Protein AF-A0A1F9K0J1-F1 (afdb_monomer)

Foldseek 3Di:
DLVVLLVVLLVVVVVVDQAAEDEFAAPDDDDLVNRLVSLLSSLVSRPQHEYEYEDDCVGGVDGCALVSVVSSCVSNPPHHHQEYEHEDDDLVSLLSNLVSHDLSYAYAYCDLLSCLVCVVSRHDAYDHVVCVLPVVLRVQLNVCSVVVVSVSNVLSSVLVVLLCVLLVVCCVQFNQQSVLQSCVQVVHPRPDPPPDDGDDDDPVSSVSSQVSNVVSVDHTHHD

Mean predicted aligned error: 3.34 Å

Solvent-accessible surface area (backbone atoms only — not comparable to full-atom values): 12203 Å² total; per-residue (Å²): 104,57,67,65,48,31,54,52,45,42,54,44,54,77,67,70,49,86,54,47,77,42,64,64,66,51,86,52,88,68,56,71,68,60,47,36,51,43,53,25,55,36,32,68,65,37,71,71,49,23,32,28,44,38,35,41,32,92,76,20,73,46,76,70,48,54,72,50,48,52,51,41,42,64,50,24,56,90,27,47,54,50,27,37,33,47,39,95,63,58,70,73,60,51,47,53,41,51,76,68,44,62,87,72,42,35,38,19,36,36,47,52,69,54,32,74,78,28,39,92,71,55,38,70,46,53,60,35,74,92,48,64,85,47,53,70,47,56,50,47,22,53,50,21,56,74,70,70,35,57,70,58,18,48,54,31,45,53,33,53,51,46,39,49,57,53,55,53,73,46,32,85,75,19,44,59,30,55,59,26,51,52,34,29,27,71,71,42,93,58,87,68,32,51,95,62,94,51,56,78,78,52,72,66,57,49,54,52,50,46,50,45,33,37,77,36,73,41,88,64,51,87,116

Secondary structure (DSSP, 8-state):
-HHHHHHHHHHHHTTT-S-EEEPPS-SS---HHHHHHHHHHHHHHSTTPPEEEEE-HHHHS----HHHHHHHHHHHTTS-EEEEEE-S--HHHHHHHHHHS-TTSEEEESSTHHHHHHGGGTB-----GGGTT-HHHHHHHHHHHHTT-HHHHHHHHHHHHHHHHHHHTTHHHHTTHHHHHHHHHTT-----SSSS--PPPPHHHHHHHHHHHHHTT------

pLDDT: mean 95.86, std 3.61, range [65.94, 98.56]

Structure (mmCIF, N/CA/C/O backbone):
data_AF-A0A1F9K0J1-F1
#
_entry.id   AF-A0A1F9K0J1-F1
#
loop_
_atom_site.group_PDB
_atom_site.id
_atom_site.type_symbol
_atom_site.label_atom_id
_atom_site.label_alt_id
_atom_site.label_comp_id
_atom_site.label_asym_id
_atom_site.label_entity_id
_atom_site.label_seq_id
_atom_site.pdbx_PDB_ins_code
_atom_site.Cartn_x
_atom_site.Cartn_y
_atom_site.Cartn_z
_atom_site.occupancy
_atom_site.B_iso_or_equiv
_atom_site.auth_seq_id
_atom_site.auth_comp_id
_atom_site.auth_asym_id
_atom_site.auth_atom_id
_atom_site.pdbx_PDB_model_num
ATOM 1 N N . ASN A 1 1 ? 18.896 -6.129 -1.490 1.00 92.19 1 ASN A N 1
ATOM 2 C CA . ASN A 1 1 ? 19.888 -7.094 -2.022 1.00 92.19 1 ASN A CA 1
ATOM 3 C C . ASN A 1 1 ? 19.233 -7.873 -3.160 1.00 92.19 1 ASN A C 1
ATOM 5 O O . ASN A 1 1 ? 18.164 -8.436 -2.941 1.00 92.19 1 ASN A O 1
ATOM 9 N N . THR A 1 2 ? 19.832 -7.876 -4.356 1.00 96.94 2 THR A N 1
ATOM 10 C CA . THR A 1 2 ? 19.307 -8.578 -5.544 1.00 96.94 2 THR A CA 1
ATOM 11 C C . THR A 1 2 ? 19.243 -10.091 -5.365 1.00 96.94 2 THR A C 1
ATOM 13 O O . THR A 1 2 ? 18.202 -10.670 -5.647 1.00 96.94 2 THR A O 1
ATOM 16 N N . TYR A 1 3 ? 20.282 -10.728 -4.822 1.00 97.44 3 TYR A N 1
ATOM 17 C CA . TYR A 1 3 ? 20.315 -12.183 -4.642 1.00 97.44 3 TYR A CA 1
ATOM 18 C C . TYR A 1 3 ? 19.212 -12.674 -3.704 1.00 97.44 3 TYR A C 1
ATOM 20 O O . TYR A 1 3 ? 18.450 -13.562 -4.068 1.00 97.44 3 TYR A O 1
ATOM 28 N N . SER A 1 4 ? 19.031 -12.019 -2.554 1.00 97.62 4 SER A N 1
ATOM 29 C CA . SER A 1 4 ? 17.933 -12.361 -1.638 1.00 97.62 4 SER A CA 1
ATOM 30 C C . SER A 1 4 ? 16.553 -12.124 -2.266 1.00 97.62 4 SER A C 1
ATOM 32 O O . SER A 1 4 ? 15.609 -12.854 -1.986 1.00 97.62 4 SER A O 1
ATOM 34 N N . SER A 1 5 ? 16.425 -11.113 -3.136 1.00 97.94 5 SER A N 1
ATOM 35 C CA . SER A 1 5 ? 15.169 -10.858 -3.858 1.00 97.94 5 SER A CA 1
ATOM 36 C C . SER A 1 5 ? 14.892 -11.946 -4.896 1.00 97.94 5 SER A C 1
ATOM 38 O O . SER A 1 5 ? 13.749 -12.362 -5.036 1.00 97.94 5 SER A O 1
ATOM 40 N N . ILE A 1 6 ? 15.931 -12.455 -5.569 1.00 98.56 6 ILE A N 1
ATOM 41 C CA . ILE A 1 6 ? 15.842 -13.604 -6.478 1.00 98.56 6 ILE A CA 1
ATOM 42 C C . ILE A 1 6 ? 15.406 -14.865 -5.726 1.00 98.56 6 ILE A C 1
ATOM 44 O O . ILE A 1 6 ? 14.516 -15.565 -6.199 1.00 98.56 6 ILE A O 1
ATOM 48 N N . GLU A 1 7 ? 16.001 -15.163 -4.569 1.00 98.50 7 GLU A N 1
ATOM 49 C CA . GLU A 1 7 ? 15.630 -16.337 -3.764 1.00 98.50 7 GLU A CA 1
ATOM 50 C C . GLU A 1 7 ? 14.154 -16.297 -3.353 1.00 98.50 7 GLU A C 1
ATOM 52 O O . GLU A 1 7 ? 13.424 -17.267 -3.561 1.00 98.50 7 GLU A O 1
ATOM 57 N N . LEU A 1 8 ? 13.688 -15.150 -2.847 1.00 98.19 8 LEU A N 1
ATOM 58 C CA . LEU A 1 8 ? 12.286 -14.957 -2.470 1.00 98.19 8 LEU A CA 1
ATOM 59 C C . LEU A 1 8 ? 11.346 -14.991 -3.680 1.00 98.19 8 LEU A C 1
ATOM 61 O O . LEU A 1 8 ? 10.271 -15.582 -3.594 1.00 98.19 8 LEU A O 1
ATOM 65 N N . ALA A 1 9 ? 11.744 -14.400 -4.810 1.00 98.12 9 ALA A N 1
ATOM 66 C CA . ALA A 1 9 ? 10.954 -14.433 -6.036 1.00 98.12 9 ALA A CA 1
ATOM 67 C C . ALA A 1 9 ? 10.814 -15.862 -6.569 1.00 98.12 9 ALA A C 1
ATOM 69 O O . ALA A 1 9 ? 9.705 -16.269 -6.893 1.00 98.12 9 ALA A O 1
ATOM 70 N N . LYS A 1 10 ? 11.900 -16.649 -6.602 1.00 98.38 10 LYS A N 1
ATOM 71 C CA . LYS A 1 10 ? 11.863 -18.069 -6.992 1.00 98.38 10 LYS A CA 1
ATOM 72 C C . LYS A 1 10 ? 10.973 -18.886 -6.065 1.00 98.38 10 LYS A C 1
ATOM 74 O O . LYS A 1 10 ? 10.208 -19.717 -6.542 1.00 98.38 10 LYS A O 1
ATOM 79 N N . HIS A 1 11 ? 11.050 -18.634 -4.759 1.00 98.12 11 HIS A N 1
ATOM 80 C CA . HIS A 1 11 ? 10.168 -19.283 -3.796 1.00 98.12 11 HIS A CA 1
ATOM 81 C C . HIS A 1 11 ? 8.695 -18.940 -4.058 1.00 98.12 11 HIS A C 1
ATOM 83 O O . HIS A 1 11 ? 7.873 -19.845 -4.129 1.00 98.12 11 HIS A O 1
ATOM 89 N N . GLY A 1 12 ? 8.367 -17.661 -4.272 1.00 96.81 12 GLY A N 1
ATOM 90 C CA . GLY A 1 12 ? 7.012 -17.236 -4.632 1.00 96.81 12 GLY A CA 1
ATOM 91 C C . GLY A 1 12 ? 6.536 -17.832 -5.959 1.00 96.81 12 GLY A C 1
ATOM 92 O O . GLY A 1 12 ? 5.428 -18.347 -6.035 1.00 96.81 12 GLY A O 1
ATOM 93 N N . ALA A 1 13 ? 7.384 -17.840 -6.988 1.00 96.56 13 ALA A N 1
ATOM 94 C CA . ALA A 1 13 ? 7.073 -18.435 -8.287 1.00 96.56 13 ALA A CA 1
ATOM 95 C C . ALA A 1 13 ? 6.780 -19.941 -8.189 1.00 96.56 13 ALA A C 1
ATOM 97 O O . ALA A 1 13 ? 5.870 -20.427 -8.851 1.00 96.56 13 ALA A O 1
ATOM 98 N N . ALA A 1 14 ? 7.494 -20.670 -7.324 1.00 97.81 14 ALA A N 1
ATOM 99 C CA . ALA A 1 14 ? 7.226 -22.084 -7.054 1.00 97.81 14 ALA A CA 1
ATOM 100 C C . ALA A 1 14 ? 5.874 -22.334 -6.354 1.00 97.81 14 ALA A C 1
ATOM 102 O O . ALA A 1 14 ? 5.417 -23.472 -6.316 1.00 97.81 14 ALA A O 1
ATOM 103 N N . LEU A 1 15 ? 5.246 -21.288 -5.806 1.00 97.62 15 LEU A N 1
ATOM 104 C CA . LEU A 1 15 ? 3.896 -21.309 -5.235 1.00 97.62 15 LEU A CA 1
ATOM 105 C C . LEU A 1 15 ? 2.829 -20.795 -6.219 1.00 97.62 15 LEU A C 1
ATOM 107 O O . LEU A 1 15 ? 1.703 -20.550 -5.796 1.00 97.62 15 LEU A O 1
ATOM 111 N N . GLU A 1 16 ? 3.182 -20.594 -7.494 1.00 95.56 16 GLU A N 1
ATOM 112 C CA . GLU A 1 16 ? 2.263 -20.168 -8.563 1.00 95.56 16 GLU A CA 1
ATOM 113 C C . GLU A 1 16 ? 1.548 -18.834 -8.269 1.00 95.56 16 GLU A C 1
ATOM 115 O O . GLU A 1 16 ? 0.373 -18.649 -8.577 1.00 95.56 16 GLU A O 1
ATOM 120 N N . VAL A 1 17 ? 2.261 -17.879 -7.657 1.00 96.69 17 VAL A N 1
ATOM 121 C CA . VAL A 1 17 ? 1.715 -16.540 -7.372 1.00 96.69 17 VAL A CA 1
ATOM 122 C C . VAL A 1 17 ? 1.360 -15.773 -8.650 1.00 96.69 17 VAL A C 1
ATOM 124 O O . VAL A 1 17 ? 2.095 -15.816 -9.636 1.00 96.69 17 VAL A O 1
ATOM 127 N N . ASP A 1 18 ? 0.293 -14.969 -8.594 1.00 95.88 18 ASP A N 1
ATOM 128 C CA . ASP A 1 18 ? -0.134 -14.122 -9.719 1.00 95.88 18 ASP A CA 1
ATOM 129 C C . ASP A 1 18 ? 0.906 -13.057 -10.102 1.00 95.88 18 ASP A C 1
ATOM 131 O O . ASP A 1 18 ? 0.968 -12.619 -11.250 1.00 95.88 18 ASP A O 1
ATOM 135 N N . ALA A 1 19 ? 1.694 -12.592 -9.129 1.00 96.62 19 ALA A N 1
ATOM 136 C CA . ALA A 1 19 ? 2.766 -11.632 -9.342 1.00 96.62 19 ALA A CA 1
ATOM 137 C C . ALA A 1 19 ? 3.762 -11.613 -8.175 1.00 96.62 19 ALA A C 1
ATOM 139 O O . ALA A 1 19 ? 3.420 -11.926 -7.032 1.00 96.62 19 ALA A O 1
ATOM 140 N N . VAL A 1 20 ? 4.976 -11.132 -8.442 1.00 97.12 20 VAL A N 1
ATOM 141 C CA . VAL A 1 20 ? 5.971 -10.791 -7.416 1.00 97.12 20 VAL A CA 1
ATOM 142 C C . VAL A 1 20 ? 6.080 -9.277 -7.250 1.00 97.12 20 VAL A C 1
ATOM 144 O O . VAL A 1 20 ? 6.294 -8.541 -8.214 1.00 97.12 20 VAL A O 1
ATOM 147 N N . ALA A 1 21 ? 5.946 -8.794 -6.013 1.00 97.00 21 ALA A N 1
ATOM 148 C CA . ALA A 1 21 ? 6.092 -7.377 -5.693 1.00 97.00 21 ALA A CA 1
ATOM 149 C C . ALA A 1 21 ? 7.519 -7.050 -5.240 1.00 97.00 21 ALA A C 1
ATOM 151 O O . ALA A 1 21 ? 8.034 -7.665 -4.306 1.00 97.00 21 ALA A O 1
ATOM 152 N N . LEU A 1 22 ? 8.144 -6.059 -5.875 1.00 97.25 22 LEU A N 1
ATOM 153 C CA . LEU A 1 22 ? 9.511 -5.637 -5.590 1.00 97.25 22 LEU A CA 1
ATOM 154 C C . LEU A 1 22 ? 9.548 -4.191 -5.109 1.00 97.25 22 LEU A C 1
ATOM 156 O O . LEU A 1 22 ? 9.080 -3.277 -5.783 1.00 97.25 22 LEU A O 1
ATOM 160 N N . VAL A 1 23 ? 10.171 -3.989 -3.954 1.00 96.62 23 VAL A N 1
ATOM 161 C CA . VAL A 1 23 ? 10.652 -2.674 -3.519 1.00 96.62 23 VAL A CA 1
ATOM 162 C C . VAL A 1 23 ? 11.969 -2.404 -4.258 1.00 96.62 23 VAL A C 1
ATOM 164 O O . VAL A 1 23 ? 12.766 -3.340 -4.379 1.00 96.62 23 VAL A O 1
ATOM 167 N N . PRO A 1 24 ? 12.252 -1.177 -4.740 1.00 95.62 24 PRO A N 1
ATOM 168 C CA . PRO A 1 24 ? 13.574 -0.876 -5.279 1.00 95.62 24 PRO A CA 1
ATOM 169 C C . PRO A 1 24 ? 14.668 -1.107 -4.218 1.00 95.62 24 PRO A C 1
ATOM 171 O O . PRO A 1 24 ? 14.378 -1.075 -3.017 1.00 95.62 24 PRO A O 1
ATOM 174 N N . PRO A 1 25 ? 15.934 -1.319 -4.625 1.00 94.75 25 PRO A N 1
ATOM 175 C CA . PRO A 1 25 ? 17.054 -1.356 -3.692 1.00 94.75 25 PRO A CA 1
ATOM 176 C C . PRO A 1 25 ? 17.011 -0.153 -2.738 1.00 94.75 25 PRO A C 1
ATOM 178 O O . PRO A 1 25 ? 16.814 0.981 -3.171 1.00 94.75 25 PRO A O 1
ATOM 181 N N . TYR A 1 26 ? 17.125 -0.421 -1.438 1.00 94.44 26 TYR A N 1
ATOM 182 C CA . TYR A 1 26 ? 16.909 0.555 -0.369 1.00 94.44 26 TYR A CA 1
ATOM 183 C C . TYR A 1 26 ? 18.107 0.622 0.582 1.00 94.44 26 TYR A C 1
ATOM 185 O O . TYR A 1 26 ? 19.046 -0.165 0.464 1.00 94.44 26 TYR A O 1
ATOM 193 N N . TYR A 1 27 ? 18.028 1.529 1.564 1.00 91.12 27 TYR A N 1
ATOM 194 C CA . TYR A 1 27 ? 19.071 1.899 2.535 1.00 91.12 27 TYR A CA 1
ATOM 195 C C . TYR A 1 27 ? 20.155 2.815 1.950 1.00 91.12 27 TYR A C 1
ATOM 197 O O . TYR A 1 27 ? 20.323 3.942 2.432 1.00 91.12 27 TYR A O 1
ATOM 205 N N . TYR A 1 28 ? 20.834 2.382 0.887 1.00 89.06 28 TYR A N 1
ATOM 206 C CA . TYR A 1 28 ? 21.794 3.214 0.160 1.00 89.06 28 TYR A CA 1
ATOM 207 C C . TYR A 1 28 ? 21.128 3.977 -0.994 1.00 89.06 28 TYR A C 1
ATOM 209 O O . TYR A 1 28 ? 20.109 3.527 -1.521 1.00 89.06 28 TYR A O 1
ATOM 217 N N . PRO A 1 29 ? 21.683 5.131 -1.406 1.00 88.12 29 PRO A N 1
ATOM 218 C CA . PRO A 1 29 ? 21.337 5.730 -2.686 1.00 88.12 29 PRO A CA 1
ATOM 219 C C . PRO A 1 29 ? 21.754 4.789 -3.818 1.00 88.12 29 PRO A C 1
ATOM 221 O O . PRO A 1 29 ? 22.888 4.316 -3.835 1.00 88.12 29 PRO A O 1
ATOM 224 N N . HIS A 1 30 ? 20.853 4.562 -4.766 1.00 92.75 30 HIS A N 1
ATOM 225 C CA . HIS A 1 30 ? 21.125 3.796 -5.975 1.00 92.75 30 HIS A CA 1
ATOM 226 C C . HIS A 1 30 ? 20.784 4.644 -7.190 1.00 92.75 30 HIS A C 1
ATOM 228 O O . HIS A 1 30 ? 19.764 5.340 -7.204 1.00 92.75 30 HIS A O 1
ATOM 234 N N . ASN A 1 31 ? 21.638 4.597 -8.206 1.00 95.44 31 ASN A N 1
ATOM 235 C CA . ASN A 1 31 ? 21.338 5.241 -9.475 1.00 95.44 31 ASN A CA 1
ATOM 236 C C . ASN A 1 31 ? 20.337 4.405 -10.291 1.00 95.44 31 ASN A C 1
ATOM 238 O O . ASN A 1 31 ? 20.085 3.230 -10.016 1.00 95.44 31 ASN A O 1
ATOM 242 N N . ASP A 1 32 ? 19.779 5.014 -11.332 1.00 97.12 32 ASP A N 1
ATOM 243 C CA . ASP A 1 32 ? 18.763 4.378 -12.170 1.00 97.12 32 ASP A CA 1
ATOM 244 C C . ASP A 1 32 ? 19.261 3.081 -12.832 1.00 97.12 32 ASP A C 1
ATOM 246 O O . ASP A 1 32 ? 18.509 2.112 -12.914 1.00 97.12 32 ASP A O 1
ATOM 250 N N . HIS A 1 33 ? 20.533 3.015 -13.242 1.00 97.38 33 HIS A N 1
ATOM 251 C CA . HIS A 1 33 ? 21.110 1.806 -13.835 1.00 97.38 33 HIS A CA 1
ATOM 252 C C . HIS A 1 33 ? 21.110 0.633 -12.844 1.00 97.38 33 HIS A C 1
ATOM 254 O O . HIS A 1 33 ? 20.700 -0.471 -13.201 1.00 97.38 33 HIS A O 1
ATOM 260 N N . GLU A 1 34 ? 21.526 0.859 -11.596 1.00 97.06 34 GLU A N 1
ATOM 261 C CA . GLU A 1 34 ? 21.496 -0.162 -10.541 1.00 97.06 34 GLU A CA 1
ATOM 262 C C . GLU A 1 34 ? 20.071 -0.644 -10.255 1.00 97.06 34 GLU A C 1
ATOM 264 O O . GLU A 1 34 ? 19.835 -1.846 -10.108 1.00 97.06 34 GLU A O 1
ATOM 269 N N . VAL A 1 35 ? 19.110 0.283 -10.215 1.00 97.69 35 VAL A N 1
ATOM 270 C CA . VAL A 1 35 ? 17.695 -0.039 -10.005 1.00 97.69 35 VAL A CA 1
ATOM 271 C C . VAL A 1 35 ? 17.181 -0.915 -11.147 1.00 97.69 35 VAL A C 1
ATOM 273 O O . VAL A 1 35 ? 16.629 -1.982 -10.891 1.00 97.69 35 VAL A O 1
ATOM 276 N N . TYR A 1 36 ? 17.396 -0.533 -12.407 1.00 98.31 36 TYR A N 1
ATOM 277 C CA . TYR A 1 36 ? 16.922 -1.321 -13.551 1.00 98.31 36 TYR A CA 1
ATOM 278 C C . TYR A 1 36 ? 17.603 -2.688 -13.636 1.00 98.31 36 TYR A C 1
ATOM 280 O O . TYR A 1 36 ? 16.935 -3.686 -13.911 1.00 98.31 36 TYR A O 1
ATOM 288 N N . ALA A 1 37 ? 18.906 -2.758 -13.346 1.00 98.25 37 ALA A N 1
ATOM 289 C CA . ALA A 1 37 ? 19.634 -4.020 -13.271 1.00 98.25 37 ALA A CA 1
ATOM 290 C C . ALA A 1 37 ? 19.039 -4.945 -12.199 1.00 98.25 37 ALA A C 1
ATOM 292 O O . ALA A 1 37 ? 18.852 -6.131 -12.452 1.00 98.25 37 ALA A O 1
ATOM 293 N N . HIS A 1 38 ? 18.660 -4.407 -11.036 1.00 98.12 38 HIS A N 1
ATOM 294 C CA . HIS A 1 38 ? 18.003 -5.180 -9.985 1.00 98.12 38 HIS A CA 1
ATOM 295 C C . HIS A 1 38 ? 16.687 -5.820 -10.457 1.00 98.12 38 HIS A C 1
ATOM 297 O O . HIS A 1 38 ? 16.521 -7.032 -10.320 1.00 98.12 38 HIS A O 1
ATOM 303 N N . TYR A 1 39 ? 15.778 -5.038 -11.051 1.00 98.38 39 TYR A N 1
ATOM 304 C CA . TYR A 1 39 ? 14.511 -5.571 -11.571 1.00 98.38 39 TYR A CA 1
ATOM 305 C C . TYR A 1 39 ? 14.741 -6.614 -12.672 1.00 98.38 39 TYR A C 1
ATOM 307 O O . TYR A 1 39 ? 14.120 -7.675 -12.653 1.00 98.38 39 TYR A O 1
ATOM 315 N N . LYS A 1 40 ? 15.669 -6.342 -13.597 1.00 98.50 40 LYS A N 1
ATOM 316 C CA . LYS A 1 40 ? 16.026 -7.242 -14.701 1.00 98.50 40 LYS A CA 1
ATOM 317 C C . LYS A 1 40 ? 16.545 -8.594 -14.217 1.00 98.50 40 LYS A C 1
ATOM 319 O O . LYS A 1 40 ? 16.139 -9.628 -14.743 1.00 98.50 40 LYS A O 1
ATOM 324 N N . GLU A 1 41 ? 17.428 -8.604 -13.222 1.00 98.56 41 GLU A N 1
ATOM 325 C CA . GLU A 1 41 ? 17.981 -9.850 -12.683 1.00 98.56 41 GLU A CA 1
ATOM 326 C C . GLU A 1 41 ? 16.921 -10.683 -11.953 1.00 98.56 41 GLU A C 1
ATOM 328 O O . GLU A 1 41 ? 16.900 -11.906 -12.097 1.00 98.56 41 GLU A O 1
ATOM 333 N N . VAL A 1 42 ? 15.979 -10.046 -11.246 1.00 98.44 42 VAL A N 1
ATOM 334 C CA . VAL A 1 42 ? 14.844 -10.775 -10.660 1.00 98.44 42 VAL A CA 1
ATOM 335 C C . VAL A 1 42 ? 13.924 -11.329 -11.751 1.00 98.44 42 VAL A C 1
ATOM 337 O O . VAL A 1 42 ? 13.589 -12.508 -11.702 1.00 98.44 42 VAL A O 1
ATOM 340 N N . ALA A 1 43 ? 13.584 -10.538 -12.774 1.00 98.25 43 ALA A N 1
ATOM 341 C CA . ALA A 1 43 ? 12.743 -10.982 -13.890 1.00 98.25 43 ALA A CA 1
ATOM 342 C C . ALA A 1 43 ? 13.315 -12.212 -14.614 1.00 98.25 43 ALA A C 1
ATOM 344 O O . ALA A 1 43 ? 12.589 -13.156 -14.918 1.00 98.25 43 ALA A O 1
ATOM 345 N N . ARG A 1 44 ? 14.634 -12.224 -14.853 1.00 98.19 44 ARG A N 1
ATOM 346 C CA . ARG A 1 44 ? 15.355 -13.350 -15.473 1.00 98.19 44 ARG A CA 1
ATOM 347 C C . ARG A 1 44 ? 15.307 -14.623 -14.638 1.00 98.19 44 ARG A C 1
ATOM 349 O O . ARG A 1 44 ? 15.323 -15.717 -15.192 1.00 98.19 44 ARG A O 1
ATOM 356 N N . ALA A 1 45 ? 15.283 -14.483 -13.318 1.00 98.12 45 ALA A N 1
ATOM 357 C CA . ALA A 1 45 ? 15.263 -15.611 -12.403 1.00 98.12 45 ALA A CA 1
ATOM 358 C C . ALA A 1 45 ? 13.887 -16.285 -12.286 1.00 98.12 45 ALA A C 1
ATOM 360 O O . ALA A 1 45 ? 13.832 -17.446 -11.875 1.00 98.12 45 ALA A O 1
ATOM 361 N N . VAL A 1 46 ? 12.810 -15.570 -12.628 1.00 97.62 46 VAL A N 1
ATOM 362 C CA . VAL A 1 46 ? 11.420 -16.052 -12.613 1.00 97.62 46 VAL A CA 1
ATOM 363 C C . VAL A 1 46 ? 10.707 -15.698 -13.928 1.00 97.62 46 VAL A C 1
ATOM 365 O O . VAL A 1 46 ? 9.796 -14.867 -13.951 1.00 97.62 46 VAL A O 1
ATOM 368 N N . PRO A 1 47 ? 11.138 -16.287 -15.059 1.00 95.69 47 PRO A N 1
ATOM 369 C CA . PRO A 1 47 ? 10.638 -15.906 -16.375 1.00 95.69 47 PRO A CA 1
ATOM 370 C C . PRO A 1 47 ? 9.124 -16.116 -16.485 1.00 95.69 47 PRO A C 1
ATOM 372 O O . PRO A 1 47 ? 8.600 -17.153 -16.085 1.00 95.69 47 PRO A O 1
ATOM 375 N N . GLY A 1 48 ? 8.425 -15.127 -17.045 1.00 92.94 48 GLY A N 1
ATOM 376 C CA . GLY A 1 48 ? 6.975 -15.172 -17.262 1.00 92.94 48 GLY A CA 1
ATOM 377 C C . GLY A 1 48 ? 6.123 -14.808 -16.042 1.00 92.94 48 GLY A C 1
ATOM 378 O O . GLY A 1 48 ? 4.947 -14.501 -16.222 1.00 92.94 48 GLY A O 1
ATOM 379 N N . VAL A 1 49 ? 6.694 -14.762 -14.832 1.00 97.12 49 VAL A N 1
ATOM 380 C CA . VAL A 1 49 ? 5.966 -14.327 -13.631 1.00 97.12 49 VAL A CA 1
ATOM 381 C C . VAL A 1 49 ? 5.772 -12.808 -13.680 1.00 97.12 49 VAL A C 1
ATOM 383 O O . VAL A 1 49 ? 6.763 -12.076 -13.793 1.00 97.12 49 VAL A O 1
ATOM 386 N N . PRO A 1 50 ? 4.530 -12.297 -13.587 1.00 97.62 50 PRO A N 1
ATOM 387 C CA . PRO A 1 50 ? 4.293 -10.863 -13.577 1.00 97.62 50 PRO A CA 1
ATOM 388 C C . PRO A 1 50 ? 4.988 -10.161 -12.413 1.00 97.62 50 PRO A C 1
ATOM 390 O O . PRO A 1 50 ? 5.020 -10.645 -11.282 1.00 97.62 50 PRO A O 1
ATOM 393 N N . MET A 1 51 ? 5.538 -8.983 -12.684 1.00 97.75 51 MET A N 1
ATOM 394 C CA . MET A 1 51 ? 6.186 -8.154 -11.674 1.00 97.75 51 MET A CA 1
ATOM 395 C C . MET A 1 51 ? 5.293 -6.990 -11.266 1.00 97.75 51 MET A C 1
ATOM 397 O O . MET A 1 51 ? 4.487 -6.487 -12.049 1.00 97.75 51 MET A O 1
ATOM 401 N N . PHE A 1 52 ? 5.469 -6.532 -10.034 1.00 97.50 52 PHE A N 1
ATOM 402 C CA . PHE A 1 52 ? 4.740 -5.410 -9.470 1.00 97.50 52 PHE A CA 1
ATOM 403 C C . PHE A 1 52 ? 5.718 -4.488 -8.733 1.00 97.50 52 PHE A C 1
ATOM 405 O O . PHE A 1 52 ? 6.449 -4.929 -7.849 1.00 97.50 52 PHE A O 1
ATOM 412 N N . ILE A 1 53 ? 5.767 -3.204 -9.087 1.00 98.25 53 ILE A N 1
ATOM 413 C CA . ILE A 1 53 ? 6.659 -2.240 -8.422 1.00 98.25 53 ILE A CA 1
ATOM 414 C C . ILE A 1 53 ? 6.027 -1.793 -7.104 1.00 98.25 53 ILE A C 1
ATOM 416 O O . ILE A 1 53 ? 4.840 -1.480 -7.048 1.00 98.25 53 ILE A O 1
ATOM 420 N N . TYR A 1 54 ? 6.818 -1.694 -6.044 1.00 97.38 54 TYR A N 1
ATOM 421 C CA . TYR A 1 54 ? 6.440 -1.015 -4.813 1.00 97.38 54 TYR A CA 1
ATOM 422 C C . 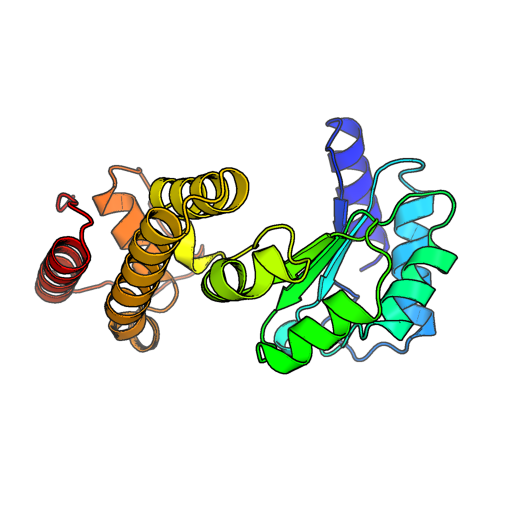TYR A 1 54 ? 7.319 0.220 -4.612 1.00 97.38 54 TYR A C 1
ATOM 424 O O . TYR A 1 54 ? 8.390 0.149 -4.012 1.00 97.38 54 TYR A O 1
ATOM 432 N N . ASP A 1 55 ? 6.831 1.370 -5.077 1.00 96.31 55 ASP A N 1
ATOM 433 C CA . ASP A 1 55 ? 7.443 2.662 -4.793 1.00 96.31 55 ASP A CA 1
ATOM 434 C C . ASP A 1 55 ? 7.034 3.145 -3.399 1.00 96.31 55 ASP A C 1
ATOM 436 O O . ASP A 1 55 ? 5.876 3.479 -3.123 1.00 96.31 55 ASP A O 1
ATOM 440 N N . ASN A 1 56 ? 8.025 3.173 -2.515 1.00 94.56 56 ASN A N 1
ATOM 441 C CA . ASN A 1 56 ? 7.950 3.819 -1.220 1.00 94.56 56 ASN A CA 1
ATOM 442 C C . ASN A 1 56 ? 9.189 4.694 -1.024 1.00 94.56 56 ASN A C 1
ATOM 444 O O . ASN A 1 56 ? 10.123 4.331 -0.300 1.00 94.56 56 ASN A O 1
ATOM 448 N N . THR A 1 57 ? 9.204 5.831 -1.714 1.00 92.25 57 THR A N 1
ATOM 449 C CA . THR A 1 57 ? 10.332 6.770 -1.738 1.00 92.25 57 THR A CA 1
ATOM 450 C C . THR A 1 57 ? 10.804 7.172 -0.334 1.00 92.25 57 THR A C 1
ATOM 452 O O . THR A 1 57 ? 12.010 7.208 -0.099 1.00 92.25 57 THR A O 1
ATOM 455 N N . GLU A 1 58 ? 9.900 7.383 0.632 1.00 91.56 58 GLU A N 1
ATOM 456 C CA . GLU A 1 58 ? 10.274 7.759 2.009 1.00 91.56 58 GLU A CA 1
ATOM 457 C C . GLU A 1 58 ? 11.180 6.723 2.693 1.00 91.56 58 GLU A C 1
ATOM 459 O O . GLU A 1 58 ? 12.091 7.075 3.440 1.00 91.56 58 GLU A O 1
ATOM 464 N N . THR A 1 59 ? 10.954 5.435 2.423 1.00 90.94 59 THR A N 1
ATOM 465 C CA . THR A 1 59 ? 11.723 4.341 3.046 1.00 90.94 59 THR A CA 1
ATOM 466 C C . THR A 1 59 ? 12.897 3.858 2.201 1.00 90.94 59 THR A C 1
ATOM 468 O O . THR A 1 59 ? 13.839 3.267 2.729 1.00 90.94 59 THR A O 1
ATOM 471 N N . THR A 1 60 ? 12.848 4.094 0.891 1.00 93.25 60 THR A N 1
ATOM 472 C CA . THR A 1 60 ? 13.829 3.562 -0.064 1.00 93.25 60 THR A CA 1
ATOM 473 C C . THR A 1 60 ? 14.840 4.601 -0.521 1.00 93.25 60 THR A C 1
ATOM 475 O O . THR A 1 60 ? 15.943 4.227 -0.899 1.00 93.25 60 THR A O 1
ATOM 478 N N . ARG A 1 61 ? 14.484 5.894 -0.469 1.00 91.38 61 ARG A N 1
ATOM 479 C CA . ARG A 1 61 ? 15.205 7.015 -1.101 1.00 91.38 61 ARG A CA 1
ATOM 480 C C . ARG A 1 61 ? 15.319 6.895 -2.625 1.00 91.38 61 ARG A C 1
ATOM 482 O O . ARG A 1 61 ? 16.079 7.635 -3.244 1.00 91.38 61 ARG A O 1
ATOM 489 N N . VAL A 1 62 ? 14.541 5.998 -3.230 1.00 93.56 62 VAL A N 1
ATOM 490 C CA . VAL A 1 62 ? 14.472 5.786 -4.674 1.00 93.56 62 VAL A CA 1
ATOM 491 C C . VAL A 1 62 ? 13.046 6.067 -5.124 1.00 93.56 62 VAL A C 1
ATOM 493 O O . VAL A 1 62 ? 12.129 5.314 -4.811 1.00 93.56 62 VAL A O 1
ATOM 496 N N . HIS A 1 63 ? 12.874 7.150 -5.878 1.00 94.31 63 HIS A N 1
ATOM 497 C CA . HIS A 1 63 ? 11.596 7.508 -6.487 1.00 94.31 63 HIS A CA 1
ATOM 498 C C . HIS A 1 63 ? 11.496 6.909 -7.891 1.00 94.31 63 HIS A C 1
ATOM 500 O O . HIS A 1 63 ? 12.347 7.192 -8.746 1.00 94.31 63 HIS A O 1
ATOM 506 N N . ILE A 1 64 ? 10.464 6.094 -8.126 1.00 96.50 64 ILE A N 1
ATOM 507 C CA . ILE A 1 64 ? 10.196 5.412 -9.394 1.00 96.50 64 ILE A CA 1
ATOM 508 C C . ILE A 1 64 ? 9.114 6.185 -10.151 1.00 96.50 64 ILE A C 1
ATOM 510 O O . ILE A 1 64 ? 7.953 5.799 -10.207 1.00 96.50 64 ILE A O 1
ATOM 514 N N . THR A 1 65 ? 9.517 7.295 -10.769 1.00 97.19 65 THR A N 1
ATOM 515 C CA . THR A 1 65 ? 8.620 8.145 -11.567 1.00 97.19 65 THR A CA 1
ATOM 516 C C . THR A 1 65 ? 8.036 7.401 -12.780 1.00 97.19 65 THR A C 1
ATOM 518 O O . THR A 1 65 ? 8.616 6.404 -13.216 1.00 97.19 65 THR A O 1
ATOM 521 N N . PRO A 1 66 ? 6.953 7.893 -13.420 1.00 98.00 66 PRO A N 1
ATOM 522 C CA . PRO A 1 66 ? 6.371 7.224 -14.586 1.00 98.00 66 PRO A CA 1
ATOM 523 C C . PRO A 1 66 ? 7.375 6.909 -15.718 1.00 98.00 66 PRO A C 1
ATOM 525 O O . PRO A 1 66 ? 7.373 5.779 -16.201 1.00 98.00 66 PRO A O 1
ATOM 528 N N . PRO A 1 67 ? 8.313 7.805 -16.101 1.00 98.38 67 PRO A N 1
ATOM 529 C CA . PRO A 1 67 ? 9.373 7.444 -17.049 1.00 98.38 67 PRO A CA 1
ATOM 530 C C . PRO A 1 67 ? 10.255 6.274 -16.585 1.00 98.38 67 PRO A C 1
ATOM 532 O O . PRO A 1 67 ? 10.632 5.432 -17.396 1.00 98.38 67 PRO A O 1
ATOM 535 N N . LYS A 1 68 ? 10.562 6.184 -15.285 1.00 98.25 68 LYS A N 1
ATOM 536 C CA . LYS A 1 68 ? 11.341 5.069 -14.728 1.00 98.25 68 LYS A CA 1
ATOM 537 C C . LYS A 1 68 ? 10.547 3.768 -14.706 1.00 98.25 68 LYS A C 1
ATOM 539 O O . LYS A 1 68 ? 11.129 2.718 -14.944 1.00 98.25 68 LYS A O 1
ATOM 544 N N . VAL A 1 69 ? 9.232 3.822 -14.483 1.00 98.50 69 VAL A N 1
ATOM 545 C CA . VAL A 1 69 ? 8.346 2.651 -14.615 1.00 98.50 69 VAL A CA 1
ATOM 546 C C . VAL A 1 69 ? 8.440 2.065 -16.026 1.00 98.50 69 VAL A C 1
ATOM 548 O O . VAL A 1 69 ? 8.611 0.857 -16.168 1.00 98.50 69 VAL A O 1
ATOM 551 N N . LEU A 1 70 ? 8.409 2.909 -17.063 1.00 98.44 70 LEU A N 1
ATOM 552 C CA . LEU A 1 70 ? 8.574 2.462 -18.452 1.00 98.44 70 LEU A CA 1
ATOM 553 C C . LEU A 1 70 ? 9.963 1.853 -18.693 1.00 98.44 70 LEU A C 1
ATOM 555 O O . LEU A 1 70 ? 10.078 0.824 -19.351 1.00 98.44 70 LEU A O 1
ATOM 559 N N . LYS A 1 71 ? 11.020 2.416 -18.092 1.00 98.50 71 LYS A N 1
ATOM 560 C CA . LYS A 1 71 ? 12.368 1.828 -18.158 1.00 98.50 71 LYS A CA 1
ATOM 561 C C . LYS A 1 71 ? 12.485 0.490 -17.437 1.00 98.50 71 LYS A C 1
ATOM 563 O O . LYS A 1 71 ? 13.167 -0.401 -17.937 1.00 98.50 71 LYS A O 1
ATOM 568 N N . VAL A 1 72 ? 11.790 0.308 -16.314 1.00 98.44 72 VAL A N 1
ATOM 569 C CA . VAL A 1 72 ? 11.675 -1.005 -15.668 1.00 98.44 72 VAL A CA 1
ATOM 570 C C . VAL A 1 72 ? 10.944 -1.980 -16.589 1.00 98.44 72 VAL A C 1
ATOM 572 O O . VAL A 1 72 ? 11.451 -3.075 -16.800 1.00 98.44 72 VAL A O 1
ATOM 575 N N . GLN A 1 73 ? 9.815 -1.582 -17.188 1.00 98.19 73 GLN A N 1
ATOM 576 C CA . GLN A 1 73 ? 9.063 -2.413 -18.134 1.00 98.19 73 GLN A CA 1
ATOM 577 C C . GLN A 1 73 ? 9.931 -2.871 -19.320 1.00 98.19 73 GLN A C 1
ATOM 579 O O . GLN A 1 73 ? 9.926 -4.052 -19.661 1.00 98.19 73 GLN A O 1
ATOM 584 N N . GLU A 1 74 ? 10.715 -1.965 -19.913 1.00 98.06 74 GLU A N 1
ATOM 585 C CA . GLU A 1 74 ? 11.687 -2.294 -20.965 1.00 98.06 74 GLU A CA 1
ATOM 586 C C . GLU A 1 74 ? 12.743 -3.297 -20.466 1.00 98.06 74 GLU A C 1
ATOM 588 O O . GLU A 1 74 ? 13.048 -4.275 -21.148 1.00 98.06 74 GLU A O 1
ATOM 593 N N . ALA A 1 75 ? 13.295 -3.077 -19.267 1.00 98.06 75 ALA A N 1
ATOM 594 C CA . ALA A 1 75 ? 14.388 -3.879 -18.721 1.00 98.06 75 ALA A CA 1
ATOM 595 C C . ALA A 1 75 ? 13.987 -5.321 -18.368 1.00 98.06 75 ALA A C 1
ATOM 597 O O . ALA A 1 75 ? 14.841 -6.209 -18.430 1.00 98.06 75 ALA A O 1
ATOM 598 N N . ILE A 1 76 ? 12.725 -5.548 -17.988 1.00 97.75 76 ILE A N 1
ATOM 599 C CA . ILE A 1 76 ? 12.219 -6.867 -17.570 1.00 97.75 76 ILE A CA 1
ATOM 600 C C . ILE A 1 76 ? 11.592 -7.680 -18.710 1.00 97.75 76 ILE A C 1
ATOM 602 O O . ILE A 1 76 ? 11.258 -8.846 -18.505 1.00 97.75 76 ILE A O 1
ATOM 606 N N . SER A 1 77 ? 11.430 -7.090 -19.897 1.00 95.81 77 SER A N 1
ATOM 607 C CA . SER A 1 77 ? 10.856 -7.764 -21.065 1.00 95.81 77 SER A CA 1
ATOM 608 C C . SER A 1 77 ? 11.585 -9.091 -21.368 1.00 95.81 77 SER A C 1
ATOM 610 O O . SER A 1 77 ? 12.821 -9.122 -21.337 1.00 95.81 77 SER A O 1
ATOM 612 N N . PRO A 1 78 ? 10.866 -10.199 -21.656 1.00 95.62 78 PRO A N 1
ATOM 613 C CA . PRO A 1 78 ? 9.430 -10.284 -21.954 1.00 95.62 78 PRO A CA 1
ATOM 614 C C . PRO A 1 78 ? 8.504 -10.479 -20.737 1.00 95.62 78 PRO A C 1
ATOM 616 O O . PRO A 1 78 ? 7.305 -10.679 -20.932 1.00 95.62 78 PRO A O 1
ATOM 619 N N . SER A 1 79 ? 9.005 -10.440 -19.496 1.00 95.56 79 SER A N 1
ATOM 620 C CA . SER A 1 79 ? 8.138 -10.560 -18.314 1.00 95.56 79 SER A CA 1
ATOM 621 C C . SER A 1 79 ? 7.194 -9.351 -18.204 1.00 95.56 79 SER A C 1
ATOM 623 O O . SER A 1 79 ? 7.625 -8.213 -18.416 1.00 95.56 79 SER A O 1
ATOM 625 N N . PRO A 1 80 ? 5.906 -9.549 -17.870 1.00 95.25 80 PRO A N 1
ATOM 626 C CA . PRO A 1 80 ? 4.955 -8.449 -17.802 1.00 95.25 80 PRO A CA 1
ATOM 627 C C . PRO A 1 80 ? 5.115 -7.639 -16.510 1.00 95.25 80 PRO A C 1
ATOM 629 O O . PRO A 1 80 ? 5.328 -8.187 -15.428 1.00 95.25 80 PRO A O 1
ATOM 632 N N . LEU A 1 81 ? 4.942 -6.320 -16.611 1.00 97.94 81 LEU A N 1
ATOM 633 C CA . LEU A 1 81 ? 4.783 -5.433 -15.459 1.00 97.94 81 LEU A CA 1
ATOM 634 C C . LEU A 1 81 ? 3.285 -5.225 -15.196 1.00 97.94 81 LEU A C 1
ATOM 636 O O . LEU A 1 81 ? 2.629 -4.494 -15.934 1.00 97.94 81 LEU A O 1
ATOM 640 N N . ALA A 1 82 ? 2.744 -5.870 -14.163 1.00 97.62 82 ALA A N 1
ATOM 641 C CA . ALA A 1 82 ? 1.310 -5.870 -13.863 1.00 97.62 82 ALA A CA 1
ATOM 642 C C . ALA A 1 82 ? 0.829 -4.581 -13.181 1.00 97.62 82 ALA A C 1
ATOM 644 O O . ALA A 1 82 ? -0.334 -4.193 -13.310 1.00 97.62 82 ALA A O 1
ATOM 645 N N . GLY A 1 83 ? 1.700 -3.902 -12.435 1.00 97.94 83 GLY A N 1
ATOM 646 C CA . GLY A 1 83 ? 1.301 -2.696 -11.725 1.00 97.94 83 GLY A CA 1
ATOM 647 C C . GLY A 1 83 ? 2.387 -2.047 -10.887 1.00 97.94 83 GLY A C 1
ATOM 648 O O . GLY A 1 83 ? 3.514 -2.533 -10.780 1.00 97.94 83 GLY A O 1
ATOM 649 N N . ILE A 1 84 ? 2.011 -0.923 -10.288 1.00 98.25 84 ILE A N 1
ATOM 650 C CA . ILE A 1 84 ? 2.819 -0.167 -9.341 1.00 98.25 84 ILE A CA 1
ATOM 651 C C . ILE A 1 84 ? 1.974 0.267 -8.145 1.00 98.25 84 ILE A C 1
ATOM 653 O O . ILE A 1 84 ? 0.889 0.838 -8.285 1.00 98.25 84 ILE A O 1
ATOM 657 N N . LYS A 1 85 ? 2.516 0.038 -6.949 1.00 97.56 85 LYS A N 1
ATOM 658 C CA . LYS A 1 85 ? 2.070 0.667 -5.715 1.00 97.56 85 LYS A CA 1
ATOM 659 C C . LYS A 1 85 ? 2.842 1.958 -5.509 1.00 97.56 85 LYS A C 1
ATO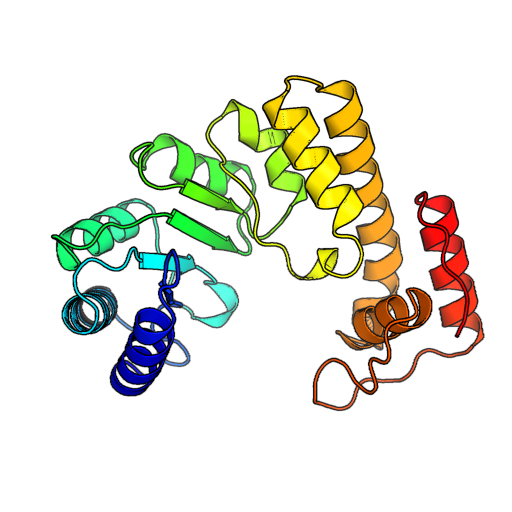M 661 O O . LYS A 1 85 ? 4.062 1.902 -5.391 1.00 97.56 85 LYS A O 1
ATOM 666 N N . VAL A 1 86 ? 2.132 3.075 -5.392 1.00 96.50 86 VAL A N 1
ATOM 667 C CA . VAL A 1 86 ? 2.724 4.396 -5.143 1.00 96.50 86 VAL A CA 1
ATOM 668 C C . VAL A 1 86 ? 2.339 4.862 -3.741 1.00 96.50 86 VAL A C 1
ATOM 670 O O . VAL A 1 86 ? 1.171 5.147 -3.461 1.00 96.50 86 VAL A O 1
ATOM 673 N N . SER A 1 87 ? 3.310 4.896 -2.832 1.00 94.25 87 SER A N 1
ATOM 674 C CA . SER A 1 87 ? 3.122 5.330 -1.444 1.00 94.25 87 SER A CA 1
ATOM 675 C C . SER A 1 87 ? 3.504 6.799 -1.237 1.00 94.25 87 SER A C 1
ATOM 677 O O . SER A 1 87 ? 4.410 7.301 -1.886 1.00 94.25 87 SER A O 1
ATOM 679 N N . PHE A 1 88 ? 2.828 7.461 -0.289 1.00 87.06 88 PHE A N 1
ATOM 680 C CA . PHE A 1 88 ? 3.159 8.811 0.203 1.00 87.06 88 PHE A CA 1
ATOM 681 C C . PHE A 1 88 ? 3.189 9.928 -0.855 1.00 87.06 88 PHE A C 1
ATOM 683 O O . PHE A 1 88 ? 3.913 10.907 -0.710 1.00 87.06 88 PHE A O 1
ATOM 690 N N . VAL A 1 89 ? 2.365 9.816 -1.902 1.00 90.75 89 VAL A N 1
ATOM 691 C CA . VAL A 1 89 ? 2.177 10.896 -2.882 1.00 90.75 89 VAL A CA 1
ATOM 692 C C . VAL A 1 89 ? 0.821 11.587 -2.702 1.00 90.75 89 VAL A C 1
ATOM 694 O O . VAL A 1 89 ? -0.179 10.910 -2.434 1.00 90.75 89 VAL A O 1
ATOM 697 N N . PRO A 1 90 ? 0.758 12.916 -2.885 1.00 93.12 90 PRO A N 1
ATOM 698 C CA . PRO A 1 90 ? -0.492 13.638 -3.096 1.00 93.12 90 PRO A CA 1
ATOM 699 C C . PRO A 1 90 ? -1.316 13.068 -4.265 1.00 93.12 90 PRO A C 1
ATOM 701 O O . PRO A 1 90 ? -0.782 12.431 -5.178 1.00 93.12 90 PRO A O 1
ATOM 704 N N . PHE A 1 91 ? -2.636 13.276 -4.241 1.00 94.62 91 PHE A N 1
ATOM 705 C CA . PHE A 1 91 ? -3.540 12.689 -5.237 1.00 94.62 91 PHE A CA 1
ATOM 706 C C . PHE A 1 91 ? -3.284 13.209 -6.660 1.00 94.62 91 PHE A C 1
ATOM 708 O O . PHE A 1 91 ? -3.295 12.429 -7.605 1.00 94.62 91 PHE A O 1
ATOM 715 N N . ASP A 1 92 ? -2.986 14.493 -6.826 1.00 94.75 92 ASP A N 1
ATOM 716 C CA . ASP A 1 92 ? -2.589 15.098 -8.103 1.00 94.75 92 ASP A CA 1
ATOM 717 C C . ASP A 1 92 ? -1.300 14.476 -8.670 1.00 94.75 92 ASP A C 1
ATOM 719 O O . ASP A 1 92 ? -1.230 14.160 -9.859 1.00 94.75 92 ASP A O 1
ATOM 723 N N . ALA A 1 93 ? -0.310 14.195 -7.818 1.00 94.56 93 ALA A N 1
ATOM 724 C CA . ALA A 1 93 ? 0.900 13.482 -8.223 1.00 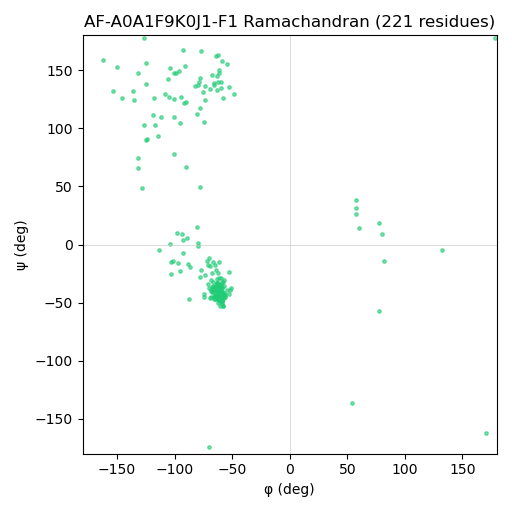94.56 93 ALA A CA 1
ATOM 725 C C . ALA A 1 93 ? 0.603 12.032 -8.656 1.00 94.56 93 ALA A C 1
ATOM 727 O O . ALA A 1 93 ? 1.174 11.557 -9.643 1.00 94.56 93 ALA A O 1
ATOM 728 N N . LEU A 1 94 ? -0.327 11.342 -7.980 1.00 96.81 94 LEU A N 1
ATOM 729 C CA . LEU A 1 94 ? -0.802 10.008 -8.376 1.00 96.81 94 LEU A CA 1
ATOM 730 C C . LEU A 1 94 ? -1.421 10.020 -9.784 1.00 96.81 94 LEU A C 1
ATOM 732 O O . LEU A 1 94 ? -1.166 9.103 -10.566 1.00 96.81 94 LEU A O 1
ATOM 736 N N . LEU A 1 95 ? -2.182 11.060 -10.144 1.00 96.69 95 LEU A N 1
ATOM 737 C CA . LEU A 1 95 ? -2.768 11.188 -11.486 1.00 96.69 95 LEU A CA 1
ATOM 738 C C . LEU A 1 95 ? -1.703 11.255 -12.588 1.00 96.69 95 LEU A C 1
ATOM 740 O O . LEU A 1 95 ? -1.922 10.764 -13.694 1.00 96.69 95 LEU A O 1
ATOM 744 N N . GLY A 1 96 ? -0.511 11.769 -12.275 1.00 97.25 96 GLY A N 1
ATOM 745 C CA . GLY A 1 96 ? 0.633 11.724 -13.182 1.00 97.25 96 GLY A CA 1
ATOM 746 C C . GLY A 1 96 ? 1.034 10.302 -13.589 1.00 97.25 96 GLY A C 1
ATOM 747 O O . GLY A 1 96 ? 1.476 10.108 -14.718 1.00 97.25 96 GLY A O 1
ATOM 748 N N . TYR A 1 97 ? 0.854 9.306 -12.716 1.00 97.88 97 TYR A N 1
ATOM 749 C CA . TYR A 1 97 ? 1.064 7.893 -13.049 1.00 97.88 97 TYR A CA 1
ATOM 750 C C . TYR A 1 97 ? -0.067 7.360 -13.920 1.00 97.88 97 TYR A C 1
ATOM 752 O O . TYR A 1 97 ? 0.192 6.719 -14.933 1.00 97.88 97 TYR A O 1
ATOM 760 N N . VAL A 1 98 ? -1.309 7.679 -13.555 1.00 97.75 98 VAL A N 1
ATOM 761 C CA . VAL A 1 98 ? -2.511 7.237 -14.271 1.00 97.75 98 VAL A CA 1
ATOM 762 C C . VAL A 1 98 ? -2.510 7.706 -15.730 1.00 97.75 98 VAL A C 1
ATOM 764 O O . VAL A 1 98 ? -2.827 6.924 -16.617 1.00 97.75 98 VAL A O 1
ATOM 767 N N . PHE A 1 99 ? -2.116 8.953 -15.996 1.00 97.31 99 PHE A N 1
ATOM 768 C CA . PHE A 1 99 ? -2.167 9.524 -17.347 1.00 97.31 99 PHE A CA 1
ATOM 769 C C . PHE A 1 99 ? -0.927 9.253 -18.206 1.00 97.31 99 PHE A C 1
ATOM 771 O O . PHE A 1 99 ? -0.996 9.397 -19.424 1.00 97.31 99 PHE A O 1
ATOM 778 N N . LYS A 1 100 ? 0.217 8.908 -17.600 1.00 97.94 100 LYS A N 1
ATOM 779 C CA . LYS A 1 100 ? 1.486 8.711 -18.330 1.00 97.94 100 LYS A CA 1
ATOM 780 C C . LYS A 1 100 ? 1.856 7.246 -18.539 1.00 97.94 100 LYS A C 1
ATOM 782 O O . LYS A 1 100 ? 2.758 6.976 -19.329 1.00 97.94 100 LYS A O 1
ATOM 787 N N . LEU A 1 101 ? 1.222 6.321 -17.822 1.00 98.06 101 LEU A N 1
ATOM 788 C CA . LEU A 1 101 ? 1.486 4.890 -17.947 1.00 98.06 101 LEU A CA 1
ATOM 789 C C . LEU A 1 101 ? 0.420 4.207 -18.810 1.00 98.06 101 LEU A C 1
ATOM 791 O O . LEU A 1 101 ? -0.737 4.627 -18.806 1.00 98.06 101 LEU A O 1
ATOM 795 N N . PRO A 1 102 ? 0.788 3.151 -19.557 1.00 96.81 102 PRO A N 1
ATOM 796 C CA . PRO A 1 102 ? -0.179 2.363 -20.305 1.00 96.81 102 PRO A CA 1
ATOM 797 C C . PRO A 1 102 ? -1.196 1.714 -19.361 1.00 96.81 102 PRO A C 1
ATOM 799 O O . PRO A 1 102 ? -0.857 1.291 -18.256 1.00 96.81 102 PRO A O 1
ATOM 802 N N . SER A 1 103 ? -2.432 1.549 -19.835 1.00 95.06 103 SER A N 1
ATOM 803 C CA . SER A 1 103 ? -3.532 0.942 -19.067 1.00 95.06 103 SER A CA 1
ATOM 804 C C . SER A 1 103 ? -3.284 -0.514 -18.656 1.00 95.06 103 SER A C 1
ATOM 806 O O . SER A 1 103 ? -3.982 -1.025 -17.781 1.00 95.06 103 SER A O 1
ATOM 808 N N . SER A 1 104 ? -2.289 -1.173 -19.262 1.00 95.38 104 SER A N 1
ATOM 809 C CA . SER A 1 104 ? -1.812 -2.503 -18.877 1.00 95.38 104 SER A CA 1
ATOM 810 C C . SER A 1 104 ? -1.087 -2.523 -17.527 1.00 95.38 104 SER A C 1
ATOM 812 O O . SER A 1 104 ? -0.937 -3.593 -16.950 1.00 95.38 104 SER A O 1
ATOM 814 N N . ILE A 1 105 ? -0.627 -1.370 -17.027 1.00 98.00 105 ILE A N 1
ATOM 815 C CA . ILE A 1 105 ? 0.024 -1.237 -15.720 1.00 98.00 105 ILE A CA 1
ATOM 816 C C . ILE A 1 105 ? -1.007 -0.689 -14.732 1.00 98.00 105 ILE A C 1
ATOM 818 O O . ILE A 1 105 ? -1.395 0.477 -14.792 1.00 98.00 105 ILE A O 1
ATOM 822 N N . GLY A 1 106 ? -1.448 -1.520 -13.789 1.00 97.81 106 GLY A N 1
ATOM 823 C CA . GLY A 1 106 ? -2.378 -1.088 -12.751 1.00 97.81 106 GLY A CA 1
ATOM 824 C C . GLY A 1 106 ? -1.728 -0.116 -11.761 1.00 97.81 106 GLY A C 1
ATOM 825 O O . GLY A 1 106 ? -0.634 -0.366 -11.256 1.00 97.81 106 GLY A O 1
ATOM 826 N N . ILE A 1 107 ? -2.418 0.982 -11.445 1.00 98.19 107 ILE A N 1
ATOM 827 C CA . ILE A 1 107 ? -1.957 1.983 -10.471 1.00 98.19 107 ILE A CA 1
ATOM 828 C C . ILE A 1 107 ? 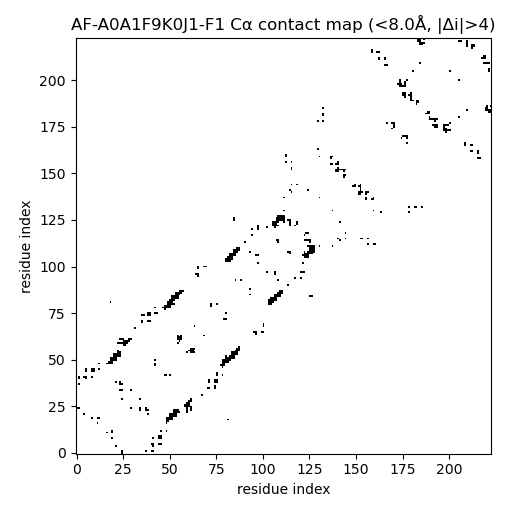-2.671 1.766 -9.136 1.00 98.19 107 ILE A C 1
ATOM 830 O O . ILE A 1 107 ? -3.905 1.747 -9.088 1.00 98.19 107 ILE A O 1
ATOM 834 N N . PHE A 1 108 ? -1.894 1.614 -8.060 1.00 97.88 108 PHE A N 1
ATOM 835 C CA . PHE A 1 108 ? -2.384 1.305 -6.715 1.00 97.88 108 PHE A CA 1
ATOM 836 C C . PHE A 1 108 ? -1.846 2.324 -5.694 1.00 97.88 108 PHE A C 1
ATOM 838 O O . PHE A 1 108 ? -0.689 2.235 -5.280 1.00 97.88 108 PHE A O 1
ATOM 845 N N . PRO A 1 109 ? -2.641 3.302 -5.238 1.00 96.62 109 PRO A N 1
ATOM 846 C CA . PRO A 1 109 ? -2.230 4.198 -4.167 1.00 96.62 109 P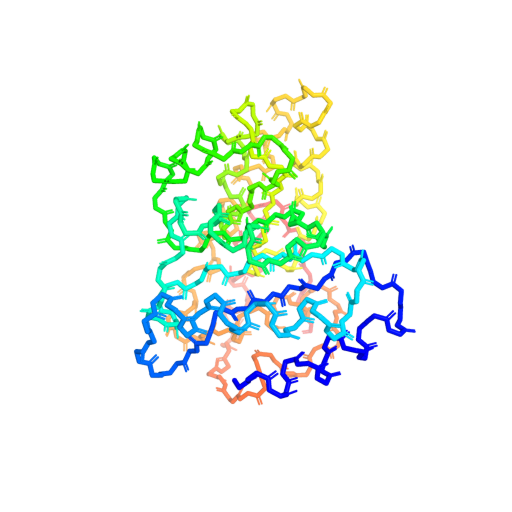RO A CA 1
ATOM 847 C C . PRO A 1 109 ? -1.953 3.464 -2.849 1.00 96.62 109 PRO A C 1
ATOM 849 O O . PRO A 1 109 ? -2.581 2.457 -2.504 1.00 96.62 109 PRO A O 1
ATOM 852 N N . GLY A 1 110 ? -1.036 4.039 -2.070 1.00 93.06 110 GLY A N 1
ATOM 853 C CA . GLY A 1 110 ? -0.763 3.638 -0.693 1.00 93.06 110 GLY A CA 1
ATOM 854 C C . GLY A 1 110 ? -1.873 4.010 0.295 1.00 93.06 110 GLY A C 1
ATOM 855 O O . GLY A 1 110 ? -1.917 3.425 1.372 1.00 93.06 110 GLY A O 1
ATOM 856 N N . SER A 1 111 ? -2.766 4.938 -0.069 1.00 93.38 111 SER A N 1
ATOM 857 C CA . SER A 1 111 ? -3.981 5.277 0.681 1.00 93.38 111 SER A CA 1
ATOM 858 C C . SER A 1 111 ? -5.210 4.759 -0.053 1.00 93.38 111 SER A C 1
ATOM 860 O O . SER A 1 111 ? -5.400 5.038 -1.236 1.00 93.38 111 SER A O 1
ATOM 862 N N . ILE A 1 112 ? -6.074 4.037 0.660 1.00 94.69 112 ILE A N 1
ATOM 863 C CA . ILE A 1 112 ? -7.326 3.539 0.086 1.00 94.69 112 ILE A CA 1
ATOM 864 C C . ILE A 1 112 ? -8.306 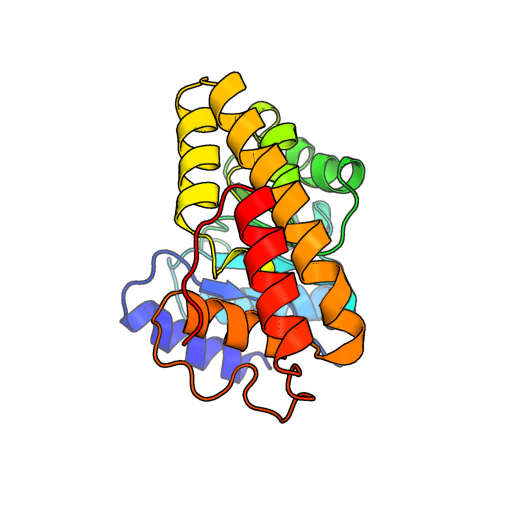4.670 -0.242 1.00 94.69 112 ILE A C 1
ATOM 866 O O . ILE A 1 112 ? -9.132 4.506 -1.127 1.00 94.69 112 ILE A O 1
ATOM 870 N N . LEU A 1 113 ? -8.208 5.828 0.418 1.00 95.44 113 LEU A N 1
ATOM 871 C CA . LEU A 1 113 ? -9.125 6.948 0.175 1.00 95.44 113 LEU A CA 1
ATOM 872 C C . LEU A 1 113 ? -8.993 7.474 -1.263 1.00 95.44 113 LEU A C 1
ATOM 874 O O . LEU A 1 113 ? -9.987 7.788 -1.913 1.00 95.44 113 LEU A O 1
ATOM 878 N N . SER A 1 114 ? -7.777 7.438 -1.816 1.00 96.62 114 SER A N 1
ATOM 879 C CA . SER A 1 114 ? -7.509 7.791 -3.214 1.00 96.62 114 SER A CA 1
ATOM 880 C C . SER A 1 114 ? -8.173 6.846 -4.224 1.00 96.62 114 SER A C 1
ATOM 882 O O . SER A 1 114 ? -8.300 7.211 -5.391 1.00 96.62 114 SER A O 1
ATOM 884 N N . LEU A 1 115 ? -8.598 5.644 -3.812 1.00 96.81 115 LEU A N 1
ATOM 885 C CA . LEU A 1 115 ? -9.316 4.718 -4.689 1.00 96.81 115 LEU A CA 1
ATOM 886 C C . LEU A 1 115 ? -10.670 5.292 -5.103 1.00 96.81 115 LEU A C 1
ATOM 888 O O . LEU A 1 115 ? -10.993 5.239 -6.282 1.00 96.81 115 LEU A O 1
ATOM 892 N N . PHE A 1 116 ? -11.428 5.873 -4.168 1.00 97.25 116 PHE A N 1
ATOM 893 C CA . PHE A 1 116 ? -12.751 6.432 -4.461 1.00 97.25 116 PHE A CA 1
ATOM 894 C C . PHE A 1 116 ? -12.674 7.512 -5.547 1.00 97.25 116 PHE A C 1
ATOM 896 O O . PHE A 1 116 ? -13.334 7.404 -6.577 1.00 97.25 116 PHE A O 1
ATOM 903 N N . SER A 1 117 ? -11.803 8.505 -5.356 1.00 94.44 117 SER A N 1
ATOM 904 C CA . SER A 1 117 ? -11.644 9.618 -6.299 1.00 94.44 117 SER A CA 1
ATOM 905 C C . SER A 1 117 ? -10.910 9.229 -7.587 1.00 94.44 117 SER A C 1
ATOM 907 O O . SER A 1 117 ? -11.074 9.886 -8.610 1.00 94.44 117 SER A O 1
ATOM 909 N N . GLY A 1 118 ? -10.061 8.198 -7.547 1.00 96.75 118 GLY A N 1
ATOM 910 C CA . GLY A 1 118 ? -9.192 7.820 -8.664 1.00 96.75 118 GLY A CA 1
ATOM 911 C C . GLY A 1 118 ? -9.726 6.703 -9.559 1.00 96.75 118 GLY A C 1
ATOM 912 O O . GLY A 1 118 ? -9.201 6.515 -10.657 1.00 96.75 118 GLY A O 1
ATOM 913 N N . TYR A 1 119 ? -10.729 5.938 -9.118 1.00 97.69 119 TYR A N 1
ATOM 914 C CA . TYR A 1 119 ? -11.177 4.737 -9.832 1.00 97.69 119 TYR A CA 1
ATOM 915 C C . TYR A 1 119 ? -11.663 5.046 -11.254 1.00 97.69 119 TYR A C 1
ATOM 917 O O . TYR A 1 119 ? -11.195 4.429 -12.214 1.00 97.69 119 TYR A O 1
ATOM 925 N N . SER A 1 120 ? -12.520 6.064 -11.399 1.00 96.06 120 SER A N 1
ATOM 926 C CA . SER A 1 120 ? -13.033 6.529 -12.698 1.00 96.06 120 SER A CA 1
ATOM 927 C C . SER A 1 120 ? -11.943 7.088 -13.616 1.00 96.06 120 SER A C 1
ATOM 929 O O . SER A 1 120 ? -12.112 7.102 -14.832 1.00 96.06 120 SER A O 1
ATOM 931 N N . LEU A 1 121 ? -10.808 7.509 -13.052 1.00 96.81 121 LEU A N 1
ATOM 932 C CA . LEU A 1 121 ? -9.684 8.075 -13.795 1.00 96.81 121 LEU A CA 1
ATOM 933 C C . LEU A 1 121 ? -8.687 7.016 -14.272 1.00 96.81 121 LEU A C 1
ATOM 935 O O . LEU A 1 121 ? -7.890 7.307 -15.155 1.00 96.81 121 LEU A O 1
ATOM 939 N N . GLY A 1 122 ? -8.718 5.798 -13.720 1.00 96.62 122 GLY A N 1
ATOM 940 C CA . GLY A 1 122 ? -7.792 4.732 -14.112 1.00 96.62 122 GLY A CA 1
ATOM 941 C C . GLY A 1 122 ? -7.113 3.991 -12.961 1.00 96.62 122 GLY A C 1
ATOM 942 O O . GLY A 1 122 ? -6.422 3.007 -13.217 1.00 96.62 122 GLY A O 1
ATOM 943 N N . VAL A 1 123 ? -7.310 4.399 -11.702 1.00 97.62 123 VAL A N 1
ATOM 944 C CA . VAL A 1 123 ? -6.821 3.634 -10.541 1.00 97.62 123 VAL A CA 1
ATOM 945 C C . VAL A 1 123 ? -7.501 2.260 -10.511 1.00 97.62 123 VAL A C 1
ATOM 947 O O . VAL A 1 123 ? -8.688 2.137 -10.816 1.00 97.62 123 VAL A O 1
ATOM 950 N N . ARG A 1 124 ? -6.747 1.204 -10.181 1.00 96.06 124 ARG A N 1
ATOM 951 C CA . ARG A 1 124 ? -7.226 -0.193 -10.283 1.00 96.06 124 ARG A CA 1
ATOM 952 C C . ARG A 1 124 ? -7.383 -0.921 -8.954 1.00 96.06 124 ARG A C 1
ATOM 954 O O . ARG A 1 124 ? -7.913 -2.025 -8.921 1.00 96.06 124 ARG A O 1
ATOM 961 N N . GLY A 1 125 ? -6.991 -0.294 -7.856 1.00 96.25 125 GLY A N 1
ATOM 962 C CA . GLY A 1 125 ? -7.144 -0.825 -6.507 1.00 96.25 125 GLY A CA 1
ATOM 963 C C . GLY A 1 125 ? -6.388 0.048 -5.520 1.00 96.25 125 GLY A C 1
ATOM 964 O O . GLY A 1 125 ? -6.032 1.173 -5.844 1.00 96.25 125 GLY A O 1
ATOM 965 N N . ALA A 1 126 ? -6.115 -0.457 -4.324 1.00 96.12 126 ALA A N 1
ATOM 966 C CA . ALA A 1 126 ? -5.238 0.207 -3.367 1.00 96.12 126 ALA A CA 1
ATOM 967 C C . ALA A 1 126 ? -4.533 -0.830 -2.498 1.00 96.12 126 ALA A C 1
ATOM 969 O O . ALA A 1 126 ? -5.069 -1.908 -2.249 1.00 96.12 126 ALA A O 1
ATOM 970 N N . ILE A 1 127 ? -3.347 -0.488 -1.999 1.00 96.12 127 ILE A N 1
ATOM 971 C CA . ILE A 1 127 ? -2.599 -1.338 -1.069 1.00 96.12 127 ILE A CA 1
ATOM 972 C C . ILE A 1 127 ? -2.295 -0.502 0.175 1.00 96.12 127 ILE A C 1
ATOM 974 O O . ILE A 1 127 ? -1.263 0.167 0.259 1.00 96.12 127 ILE A O 1
ATOM 978 N N . HIS A 1 128 ? -3.210 -0.549 1.147 1.00 93.88 128 HIS A N 1
ATOM 979 C CA . HIS A 1 128 ? -3.236 0.349 2.303 1.00 93.88 128 HIS A CA 1
ATOM 980 C C . HIS A 1 128 ? -3.215 -0.425 3.640 1.00 93.88 128 HIS A C 1
ATOM 982 O O . HIS A 1 128 ? -4.270 -0.764 4.186 1.00 93.88 128 HIS A O 1
ATOM 988 N N . PRO A 1 129 ? -2.021 -0.698 4.207 1.00 91.44 129 PRO A N 1
ATOM 989 C CA . PRO A 1 129 ? -1.880 -1.511 5.419 1.00 91.44 129 PRO A CA 1
ATOM 990 C C . PRO A 1 129 ? -2.700 -1.049 6.644 1.00 91.44 129 PRO A C 1
ATOM 992 O O . PRO A 1 129 ? -3.262 -1.917 7.309 1.00 91.44 129 PRO A O 1
ATOM 995 N N . PRO A 1 130 ? -2.858 0.257 6.948 1.00 92.31 130 PRO A N 1
ATOM 996 C CA . PRO A 1 130 ? -3.707 0.728 8.051 1.00 92.31 130 PRO A CA 1
ATOM 997 C C . PRO A 1 130 ? -5.152 0.214 8.047 1.00 92.31 130 PRO A C 1
ATOM 999 O O . PRO A 1 130 ? -5.775 0.139 9.099 1.00 92.31 130 PRO A O 1
ATOM 1002 N N . THR A 1 131 ? -5.682 -0.180 6.886 1.00 94.00 131 THR A N 1
ATOM 1003 C CA . THR A 1 131 ? -7.059 -0.693 6.761 1.00 94.00 131 THR A CA 1
ATOM 1004 C C . THR A 1 131 ? -7.181 -2.212 6.862 1.00 94.00 131 THR A C 1
ATOM 1006 O O . THR A 1 131 ? -8.281 -2.745 6.762 1.00 94.00 131 THR A O 1
ATOM 1009 N N . THR A 1 132 ? -6.076 -2.916 7.136 1.00 93.25 132 THR A N 1
ATOM 1010 C CA . THR A 1 132 ? -6.059 -4.378 7.352 1.00 93.25 132 THR A CA 1
ATOM 1011 C C . THR A 1 132 ? -7.092 -4.866 8.378 1.00 93.25 132 THR A C 1
ATOM 1013 O O . THR A 1 132 ? -7.658 -5.928 8.141 1.00 93.25 132 THR A O 1
ATOM 1016 N N . PRO A 1 133 ? -7.390 -4.151 9.487 1.00 95.44 133 PRO A N 1
ATOM 1017 C CA . PRO A 1 133 ? -8.420 -4.601 10.426 1.00 95.44 133 PRO A CA 1
ATOM 1018 C C . PRO A 1 133 ? -9.863 -4.516 9.908 1.00 95.44 133 PRO A C 1
ATOM 1020 O O . PRO A 1 133 ? -10.747 -5.088 10.539 1.00 95.44 133 PRO A O 1
ATOM 1023 N N . PHE A 1 134 ? -10.109 -3.835 8.783 1.00 96.62 134 PHE A N 1
ATOM 1024 C CA . PHE A 1 134 ? -11.453 -3.526 8.273 1.00 96.62 134 PHE A CA 1
ATOM 1025 C C . PHE A 1 134 ? -11.648 -3.947 6.797 1.00 96.62 134 PHE A C 1
ATOM 1027 O O . PHE A 1 134 ? -12.109 -3.145 5.976 1.00 96.62 134 PHE A O 1
ATOM 1034 N N . PRO A 1 135 ? -11.283 -5.188 6.411 1.00 96.25 135 PRO A N 1
ATOM 1035 C CA . PRO A 1 135 ? -11.288 -5.630 5.018 1.00 96.25 135 PRO A CA 1
ATOM 1036 C C . PRO A 1 135 ? -12.675 -5.552 4.371 1.00 96.25 135 PRO A C 1
ATOM 1038 O O . PRO A 1 135 ? -12.780 -5.224 3.191 1.00 96.25 135 PRO A O 1
ATOM 1041 N N . GLU A 1 136 ? -13.746 -5.807 5.123 1.00 97.19 136 GLU A N 1
ATOM 1042 C CA . GLU A 1 136 ? -15.117 -5.781 4.614 1.00 97.19 136 GLU A CA 1
ATOM 1043 C C . GLU A 1 136 ? -15.530 -4.405 4.074 1.00 97.19 136 GLU A C 1
ATOM 1045 O O . GLU A 1 136 ? -16.238 -4.325 3.070 1.00 97.19 136 GLU A O 1
ATOM 1050 N N . ILE A 1 137 ? -15.042 -3.320 4.682 1.00 98.12 137 ILE A N 1
ATOM 1051 C CA . ILE A 1 137 ? -15.337 -1.949 4.253 1.00 98.12 137 ILE A CA 1
ATOM 1052 C C . ILE A 1 137 ? -14.554 -1.625 2.976 1.00 98.12 137 ILE A C 1
ATOM 1054 O O . ILE A 1 137 ? -15.116 -1.087 2.021 1.00 98.12 137 ILE A O 1
ATOM 1058 N N . CYS A 1 138 ? -13.281 -2.030 2.922 1.00 97.94 138 CYS A N 1
ATOM 1059 C CA . CYS A 1 138 ? -12.424 -1.895 1.743 1.00 97.94 138 CYS A CA 1
ATOM 1060 C C . CYS A 1 138 ? -13.017 -2.620 0.525 1.00 97.94 138 CYS A C 1
ATOM 1062 O O . CYS A 1 138 ? -13.120 -2.049 -0.562 1.00 97.94 138 CYS A O 1
ATOM 1064 N N . VAL A 1 139 ? -13.447 -3.872 0.717 1.00 97.81 139 VAL A N 1
ATOM 1065 C CA . VAL A 1 139 ? 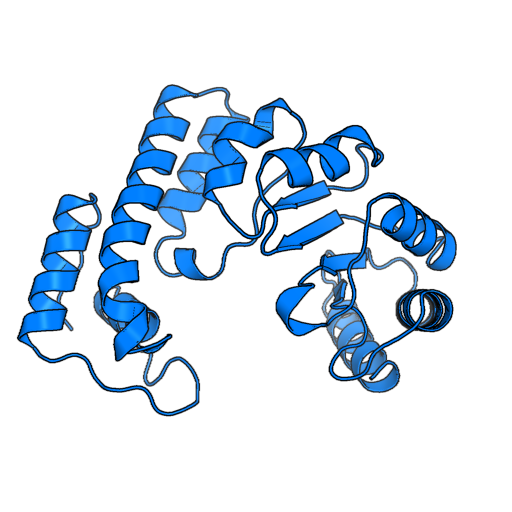-14.063 -4.696 -0.332 1.00 97.81 139 VAL A CA 1
ATOM 1066 C C . VAL A 1 139 ? -15.395 -4.106 -0.778 1.00 97.81 139 VAL A C 1
ATOM 1068 O O . VAL A 1 139 ? -15.660 -4.062 -1.979 1.00 97.81 139 VAL A O 1
ATOM 1071 N N . ARG A 1 140 ? -16.221 -3.623 0.158 1.00 98.25 140 ARG A N 1
ATOM 1072 C CA . ARG A 1 140 ? -17.494 -2.971 -0.169 1.00 98.25 140 ARG A CA 1
ATOM 1073 C C . ARG A 1 140 ? -17.280 -1.740 -1.042 1.00 98.25 140 ARG A C 1
ATOM 1075 O O . ARG A 1 140 ? -17.946 -1.620 -2.064 1.00 98.25 140 ARG A O 1
ATOM 1082 N N . MET A 1 141 ? -16.316 -0.883 -0.697 1.00 98.50 141 MET A N 1
ATOM 1083 C CA . MET A 1 141 ? -15.987 0.285 -1.514 1.00 98.50 141 MET A CA 1
ATOM 1084 C C . MET A 1 141 ? -15.544 -0.118 -2.925 1.00 98.50 141 MET A C 1
ATOM 1086 O O . MET A 1 141 ? -16.059 0.413 -3.904 1.00 98.50 141 MET A O 1
ATOM 1090 N N . PHE A 1 142 ? -14.630 -1.085 -3.043 1.00 98.31 142 PHE A N 1
ATOM 1091 C CA . PHE A 1 142 ? -14.139 -1.544 -4.344 1.00 98.31 142 PHE A CA 1
ATOM 1092 C C . PHE A 1 142 ? -15.249 -2.145 -5.221 1.00 98.31 142 PHE A C 1
ATOM 1094 O O . PHE A 1 142 ? -15.335 -1.825 -6.405 1.00 98.31 142 PHE A O 1
ATOM 1101 N N . ARG A 1 143 ? -16.122 -2.989 -4.655 1.00 98.44 143 ARG A N 1
ATOM 1102 C CA . ARG A 1 143 ? -17.254 -3.581 -5.389 1.00 98.44 143 ARG A CA 1
ATOM 1103 C C . ARG A 1 143 ? -18.260 -2.524 -5.829 1.00 98.44 143 ARG A C 1
ATOM 1105 O O . ARG A 1 143 ? -18.646 -2.526 -6.990 1.00 98.44 143 ARG A O 1
ATOM 1112 N N . ALA A 1 144 ? -18.615 -1.594 -4.943 1.00 98.50 144 ALA A N 1
ATOM 1113 C CA . ALA A 1 144 ? -19.523 -0.501 -5.270 1.00 98.50 144 ALA A CA 1
ATOM 1114 C C . ALA A 1 144 ? -18.980 0.374 -6.413 1.00 98.50 144 ALA A C 1
ATOM 1116 O O . ALA A 1 144 ? -19.722 0.692 -7.333 1.00 98.50 144 ALA A O 1
ATOM 1117 N N . LEU A 1 145 ? -17.678 0.688 -6.415 1.00 98.44 145 LEU A N 1
ATOM 1118 C CA . LEU A 1 145 ? -17.031 1.395 -7.530 1.00 98.44 145 LEU A CA 1
ATOM 1119 C C . LEU A 1 145 ? -17.086 0.593 -8.837 1.00 98.44 145 LEU A C 1
ATOM 1121 O O . LEU A 1 145 ? -17.349 1.152 -9.897 1.00 98.44 145 LEU A O 1
ATOM 1125 N N . LYS A 1 146 ? -16.862 -0.724 -8.770 1.00 97.75 146 LYS A N 1
ATOM 1126 C CA . LYS A 1 146 ? -16.926 -1.613 -9.937 1.00 97.75 146 LYS A CA 1
ATOM 1127 C C . LYS A 1 146 ? -18.337 -1.736 -10.521 1.00 97.75 146 LYS A C 1
ATOM 1129 O O . LYS A 1 146 ? -18.472 -1.912 -11.726 1.00 97.75 146 LYS A O 1
ATOM 1134 N N . GLU A 1 147 ? -19.357 -1.656 -9.675 1.00 98.06 147 GLU A N 1
ATOM 1135 C CA . GLU A 1 147 ? -20.779 -1.755 -10.031 1.00 98.06 147 GLU A CA 1
ATOM 1136 C C . GLU A 1 147 ? -21.438 -0.384 -10.286 1.00 98.06 147 GLU A C 1
ATOM 1138 O O . GLU A 1 147 ? -22.657 -0.316 -10.404 1.00 98.06 147 GLU A O 1
ATOM 1143 N N . ASP A 1 148 ? -20.652 0.698 -10.347 1.00 97.62 148 ASP A N 1
ATOM 1144 C CA . ASP A 1 148 ? -21.114 2.086 -10.531 1.00 97.62 148 ASP A CA 1
ATOM 1145 C C . ASP A 1 148 ? -22.109 2.584 -9.455 1.00 97.62 148 ASP A C 1
ATOM 1147 O O . ASP A 1 148 ? -22.910 3.498 -9.646 1.00 97.62 148 ASP A O 1
ATOM 1151 N N . LYS A 1 149 ? -22.037 2.008 -8.250 1.00 98.44 149 LYS A N 1
ATOM 1152 C CA . LYS A 1 149 ? -22.835 2.390 -7.075 1.00 98.44 149 LYS A CA 1
ATOM 1153 C C . LYS A 1 149 ? -22.115 3.465 -6.263 1.00 98.44 149 LYS A C 1
ATOM 1155 O O . LYS A 1 149 ? -21.674 3.233 -5.135 1.00 98.44 149 LYS A O 1
ATOM 1160 N N . LEU A 1 150 ? -21.978 4.659 -6.838 1.00 97.88 150 LEU A N 1
ATOM 1161 C CA . LEU A 1 150 ? -21.156 5.738 -6.268 1.00 97.88 150 LEU A CA 1
ATOM 1162 C C . LEU A 1 150 ? -21.557 6.151 -4.845 1.00 97.88 150 LEU A C 1
ATOM 1164 O O . LEU A 1 150 ? -20.685 6.448 -4.030 1.00 97.88 150 LEU A O 1
ATOM 1168 N N . GLU A 1 151 ? -22.848 6.134 -4.519 1.00 98.38 151 GLU A N 1
ATOM 1169 C CA . GLU A 1 151 ? -23.328 6.475 -3.175 1.00 98.38 151 GLU A CA 1
ATOM 1170 C C . GLU A 1 151 ? -22.896 5.436 -2.126 1.00 98.38 151 GLU A C 1
ATOM 1172 O O . GLU A 1 151 ? -22.459 5.781 -1.028 1.00 98.38 151 GLU A O 1
ATOM 1177 N N . GLU A 1 152 ? -22.944 4.146 -2.466 1.00 98.38 152 GLU A N 1
ATOM 1178 C CA . GLU A 1 152 ? -22.457 3.078 -1.585 1.00 98.38 152 GLU A CA 1
ATOM 1179 C C . GLU A 1 152 ? -20.935 3.136 -1.420 1.00 98.38 152 GLU A C 1
ATOM 1181 O O . GLU A 1 152 ? -20.414 2.957 -0.313 1.00 98.38 152 GLU A O 1
ATOM 1186 N N . ALA A 1 153 ? -20.221 3.435 -2.508 1.00 98.44 153 ALA A N 1
ATOM 1187 C CA . ALA A 1 153 ? -18.780 3.636 -2.481 1.00 98.44 153 ALA A CA 1
ATOM 1188 C C . ALA A 1 153 ? -18.397 4.824 -1.585 1.00 98.44 153 ALA A C 1
ATOM 1190 O O . ALA A 1 153 ? -17.479 4.697 -0.776 1.00 98.44 153 ALA A O 1
ATOM 1191 N N . ARG A 1 154 ? -19.135 5.940 -1.667 1.00 98.50 154 ARG A N 1
ATOM 1192 C CA . ARG A 1 154 ? -18.930 7.129 -0.828 1.00 98.50 154 ARG A CA 1
ATOM 1193 C C . ARG A 1 154 ? -19.147 6.815 0.646 1.00 98.50 154 ARG A C 1
ATOM 1195 O O . ARG A 1 154 ? -18.289 7.124 1.462 1.00 98.50 154 ARG A O 1
ATOM 1202 N N . LYS A 1 155 ? -20.233 6.119 0.991 1.00 98.38 155 LYS A N 1
ATOM 1203 C CA . LYS A 1 155 ? -20.490 5.702 2.380 1.00 98.38 155 LYS A CA 1
ATOM 1204 C C . LYS A 1 155 ? -19.346 4.863 2.947 1.00 98.38 155 LYS A C 1
ATOM 1206 O O . LYS A 1 155 ? -18.933 5.071 4.083 1.00 98.38 155 LYS A O 1
ATOM 1211 N N . ALA A 1 156 ? -18.812 3.921 2.166 1.00 98.31 156 ALA A N 1
ATOM 1212 C CA . ALA A 1 156 ? -17.666 3.118 2.590 1.00 98.31 156 ALA A CA 1
ATOM 1213 C C . ALA A 1 156 ? -16.370 3.945 2.698 1.00 98.31 156 ALA A C 1
ATOM 1215 O O . ALA A 1 156 ? -15.609 3.754 3.646 1.00 98.31 156 ALA A O 1
ATOM 1216 N N . HIS A 1 157 ? -16.140 4.878 1.772 1.00 98.19 157 HIS A N 1
ATOM 1217 C CA . HIS A 1 157 ? -15.029 5.829 1.823 1.00 98.19 157 HIS A CA 1
ATOM 1218 C C . HIS A 1 157 ? -15.064 6.675 3.104 1.00 98.19 157 HIS A C 1
ATOM 1220 O O . HIS A 1 157 ? -14.084 6.711 3.849 1.00 98.19 157 HIS A O 1
ATOM 1226 N N . ASP A 1 158 ? -16.200 7.311 3.387 1.00 97.94 158 ASP A N 1
ATOM 1227 C CA . ASP A 1 158 ? -16.364 8.212 4.530 1.00 97.94 158 ASP A CA 1
ATOM 1228 C C . ASP A 1 158 ? -16.224 7.447 5.849 1.00 97.94 158 ASP A C 1
ATOM 1230 O O . ASP A 1 158 ? -15.596 7.927 6.796 1.00 97.94 158 ASP A O 1
ATOM 1234 N N . GLN A 1 159 ? -16.701 6.200 5.876 1.00 98.12 159 GLN A N 1
ATOM 1235 C CA . GLN A 1 159 ? -16.483 5.300 6.998 1.00 98.12 159 GLN A CA 1
ATOM 1236 C C . GLN A 1 159 ? -14.988 5.015 7.236 1.00 98.12 159 GLN A C 1
ATOM 1238 O O . GLN A 1 159 ? -14.511 5.118 8.366 1.00 98.12 159 GLN A O 1
ATOM 1243 N N . LEU A 1 160 ? -14.221 4.693 6.186 1.00 98.00 160 LEU A N 1
ATOM 1244 C CA . LEU A 1 160 ? -12.771 4.472 6.292 1.00 98.00 160 LEU A CA 1
ATOM 1245 C C . LEU A 1 160 ? -12.029 5.734 6.745 1.00 98.00 160 LEU A C 1
ATOM 1247 O O . LEU A 1 160 ? -11.070 5.633 7.512 1.00 98.00 160 LEU A O 1
ATOM 1251 N N . ALA A 1 161 ? -12.469 6.912 6.299 1.00 97.62 161 ALA A N 1
ATOM 1252 C CA . ALA A 1 161 ? -11.905 8.186 6.726 1.00 97.62 161 ALA A CA 1
ATOM 1253 C C . ALA A 1 161 ? -12.144 8.434 8.226 1.00 97.62 161 ALA A C 1
ATOM 1255 O O . ALA A 1 161 ? -11.196 8.751 8.948 1.00 97.62 161 ALA A O 1
ATOM 1256 N N . ALA A 1 162 ? -13.370 8.212 8.713 1.00 97.94 162 ALA A N 1
ATOM 1257 C CA . ALA A 1 162 ? -13.713 8.334 10.131 1.00 97.94 162 ALA A CA 1
ATOM 1258 C C . ALA A 1 162 ? -12.906 7.355 11.004 1.00 97.94 162 ALA A C 1
ATOM 1260 O O . ALA A 1 162 ? -12.306 7.755 12.003 1.00 97.94 162 ALA A O 1
ATOM 1261 N N . ILE A 1 163 ? -12.794 6.090 10.584 1.00 97.81 163 ILE A N 1
ATOM 1262 C CA . ILE A 1 163 ? -11.937 5.090 11.243 1.00 97.81 163 ILE A CA 1
ATOM 1263 C C . ILE A 1 163 ? -10.482 5.572 11.295 1.00 97.81 163 ILE A C 1
ATOM 1265 O O . ILE A 1 163 ? -9.838 5.493 12.341 1.00 97.81 163 ILE A O 1
ATOM 1269 N N . GLY A 1 164 ? -9.961 6.096 10.183 1.00 97.00 164 GLY A N 1
ATOM 1270 C CA . GLY A 1 164 ? -8.603 6.629 10.104 1.00 97.00 164 GLY A CA 1
ATOM 1271 C C . GLY A 1 164 ? -8.344 7.747 11.117 1.00 97.00 164 GLY A C 1
ATOM 1272 O O . GLY A 1 164 ? -7.299 7.741 11.767 1.00 97.00 164 GLY A O 1
ATOM 1273 N N . GLN A 1 165 ? -9.305 8.655 11.312 1.00 97.06 165 GLN A N 1
ATOM 1274 C CA . GLN A 1 165 ? -9.222 9.709 12.331 1.00 97.06 165 GLN A CA 1
ATOM 1275 C C . GLN A 1 165 ? -9.211 9.130 13.749 1.00 97.06 165 GLN A C 1
ATOM 1277 O O . GLN A 1 165 ? -8.382 9.524 14.568 1.00 97.06 165 GLN A O 1
ATOM 1282 N N . VAL A 1 166 ? -10.084 8.159 14.036 1.00 97.75 166 VAL A N 1
ATOM 1283 C CA . VAL A 1 166 ? -10.156 7.505 15.350 1.00 97.75 166 VAL A CA 1
ATOM 1284 C C . VAL A 1 166 ? -8.836 6.818 15.692 1.00 97.75 166 VAL A C 1
ATOM 1286 O O . VAL A 1 166 ? -8.269 7.098 16.747 1.00 97.75 166 VAL A O 1
ATOM 1289 N N . VAL A 1 167 ? -8.337 5.961 14.797 1.00 97.25 167 VAL A N 1
ATOM 1290 C CA . VAL A 1 167 ? -7.095 5.193 14.985 1.00 97.25 167 VAL A CA 1
ATOM 1291 C C . VAL A 1 167 ? -5.880 6.117 15.032 1.00 97.25 167 VAL A C 1
ATOM 1293 O O . VAL A 1 167 ? -4.989 5.926 15.860 1.00 97.25 167 VAL A O 1
ATOM 1296 N N . GLY A 1 168 ? -5.861 7.149 14.184 1.00 96.75 168 GLY A N 1
ATOM 1297 C CA . GLY A 1 168 ? -4.767 8.109 14.067 1.00 96.75 168 GLY A CA 1
ATOM 1298 C C . GLY A 1 168 ? -4.426 8.830 15.370 1.00 96.75 168 GLY A C 1
ATOM 1299 O O . GLY A 1 168 ? -3.254 9.110 15.602 1.00 96.75 168 GLY A O 1
ATOM 1300 N N . ARG A 1 169 ? -5.407 9.046 16.260 1.00 97.31 169 ARG A N 1
ATOM 1301 C CA . ARG A 1 169 ? -5.196 9.662 17.586 1.00 97.31 169 ARG A CA 1
ATOM 1302 C C . ARG A 1 169 ? -4.228 8.884 18.479 1.00 97.31 169 ARG A C 1
ATOM 1304 O O . ARG A 1 169 ? -3.550 9.489 19.298 1.00 97.31 169 ARG A O 1
ATOM 1311 N N . TYR A 1 170 ? -4.146 7.566 18.306 1.00 97.50 170 TYR A N 1
ATOM 1312 C CA . TYR A 1 170 ? -3.363 6.678 19.172 1.00 97.50 170 TYR A CA 1
ATOM 1313 C C . TYR A 1 170 ? -2.019 6.261 18.556 1.00 97.50 170 TYR A C 1
ATOM 1315 O O . TYR A 1 170 ? -1.156 5.735 19.257 1.00 97.50 170 TYR A O 1
ATOM 1323 N N . LEU A 1 171 ? -1.819 6.485 17.251 1.00 95.75 171 LEU A N 1
ATOM 1324 C CA . LEU A 1 171 ? -0.590 6.092 16.554 1.00 95.75 171 LEU A CA 1
ATOM 1325 C C . LEU A 1 171 ? 0.680 6.795 17.074 1.00 95.75 171 LEU A C 1
ATOM 1327 O O . LEU A 1 171 ? 1.700 6.111 17.149 1.00 95.75 171 LEU A O 1
ATOM 1331 N N . PRO A 1 172 ? 0.683 8.095 17.439 1.00 96.69 172 PRO A N 1
ATOM 1332 C CA . PRO A 1 172 ? 1.892 8.752 17.944 1.00 96.69 172 PRO A CA 1
ATOM 1333 C C . PRO A 1 172 ? 2.429 8.139 19.244 1.00 96.69 172 PRO A C 1
ATOM 1335 O O . PRO A 1 172 ? 3.639 8.036 19.412 1.00 96.69 172 PRO A O 1
ATOM 1338 N N . GLU A 1 173 ? 1.536 7.709 20.140 1.00 96.88 173 GLU A N 1
ATOM 1339 C CA . GLU A 1 173 ? 1.896 7.158 21.453 1.00 96.88 173 GLU A CA 1
ATOM 1340 C C . GLU A 1 173 ? 2.154 5.646 21.392 1.00 96.88 173 GLU A C 1
ATOM 1342 O O . GLU A 1 173 ? 3.162 5.150 21.892 1.00 96.88 173 GLU A O 1
ATOM 1347 N N . HIS A 1 174 ? 1.268 4.895 20.736 1.00 96.06 174 HIS A N 1
ATOM 1348 C CA . HIS A 1 174 ? 1.290 3.427 20.761 1.00 96.06 174 HIS A CA 1
ATOM 1349 C C . HIS A 1 174 ? 1.851 2.804 19.477 1.00 96.06 174 HIS A C 1
ATOM 1351 O O . HIS A 1 174 ? 1.909 1.576 19.336 1.00 96.06 174 HIS A O 1
ATOM 1357 N N . GLY A 1 175 ? 2.249 3.628 18.505 1.00 94.81 175 GLY A N 1
ATOM 1358 C CA . GLY A 1 175 ? 2.759 3.177 17.219 1.00 94.81 175 GLY A CA 1
ATOM 1359 C C . GLY A 1 175 ? 1.787 2.225 16.522 1.00 94.81 175 GLY A C 1
ATOM 1360 O O . GLY A 1 175 ? 0.573 2.411 16.507 1.00 94.81 175 GLY A O 1
ATOM 1361 N N . ARG A 1 176 ? 2.325 1.140 15.958 1.00 94.00 176 ARG A N 1
ATOM 1362 C CA . ARG A 1 176 ? 1.513 0.105 15.296 1.00 94.00 176 ARG A CA 1
ATOM 1363 C C . ARG A 1 176 ? 0.850 -0.875 16.276 1.00 94.00 176 ARG A C 1
ATOM 1365 O O . ARG A 1 176 ? 0.095 -1.733 15.821 1.00 94.00 176 ARG A O 1
ATOM 1372 N N . GLY A 1 177 ? 1.081 -0.720 17.584 1.00 95.69 177 GLY A N 1
ATOM 1373 C CA . GLY A 1 177 ? 0.417 -1.487 18.643 1.00 95.69 177 GLY A CA 1
ATOM 1374 C C . GLY A 1 177 ? -1.105 -1.356 18.609 1.00 95.69 177 GLY A C 1
ATOM 1375 O O . GLY A 1 177 ? -1.810 -2.333 18.864 1.00 95.69 177 GLY A O 1
ATOM 1376 N N . VAL A 1 178 ? -1.605 -0.188 18.186 1.00 96.56 178 VAL A N 1
ATOM 1377 C CA . VAL A 1 178 ? -3.041 0.100 18.034 1.00 96.56 178 VAL A CA 1
ATOM 1378 C C . VAL A 1 178 ? -3.718 -0.906 17.101 1.00 96.56 178 VAL A C 1
ATOM 1380 O O . VAL A 1 178 ? -4.780 -1.429 17.420 1.00 96.56 178 VAL A O 1
ATOM 1383 N N . PHE A 1 179 ? -3.086 -1.258 15.975 1.00 96.12 179 PHE A N 1
ATOM 1384 C CA . PHE A 1 179 ? -3.648 -2.251 15.054 1.00 96.12 179 PHE A CA 1
ATOM 1385 C C . PHE A 1 179 ? -3.721 -3.638 15.692 1.00 96.12 179 PHE A C 1
ATOM 1387 O O . PHE A 1 179 ? -4.693 -4.353 15.476 1.00 96.12 179 PHE A O 1
ATOM 1394 N N . GLY A 1 180 ? -2.723 -4.012 16.499 1.00 94.94 180 GLY A N 1
ATOM 1395 C CA . GLY A 1 180 ? -2.753 -5.261 17.258 1.00 94.94 180 GLY A CA 1
ATOM 1396 C C . GLY A 1 180 ? -3.931 -5.314 18.231 1.00 94.94 180 GLY A C 1
ATOM 1397 O O . GLY A 1 180 ? -4.585 -6.348 18.330 1.00 94.94 180 GLY A O 1
ATOM 1398 N N . GLU A 1 181 ? -4.242 -4.197 18.889 1.00 95.88 181 GLU A N 1
ATOM 1399 C CA . GLU A 1 181 ? -5.397 -4.093 19.782 1.00 95.88 181 GLU A CA 1
ATOM 1400 C C . GLU A 1 181 ? -6.726 -4.215 19.028 1.00 95.88 181 GLU A C 1
ATOM 1402 O O . GLU A 1 181 ? -7.563 -5.031 19.405 1.00 95.88 181 GLU A O 1
ATOM 1407 N N . ILE A 1 182 ? -6.888 -3.501 17.909 1.00 96.75 182 ILE A N 1
ATOM 1408 C CA . ILE A 1 182 ? -8.095 -3.593 17.070 1.00 96.75 182 ILE A CA 1
ATOM 1409 C C . ILE A 1 182 ? -8.298 -5.030 16.575 1.00 96.75 182 ILE A C 1
ATOM 1411 O O . ILE A 1 182 ? -9.416 -5.537 16.584 1.00 96.75 182 ILE A O 1
ATOM 1415 N N . MET A 1 183 ? -7.226 -5.724 16.184 1.00 95.62 183 MET A N 1
ATOM 1416 C CA . MET A 1 183 ? -7.320 -7.128 15.777 1.00 95.62 183 MET A CA 1
ATOM 1417 C C . MET A 1 183 ? -7.783 -8.042 16.922 1.00 95.62 183 MET A C 1
ATOM 1419 O O . MET A 1 183 ? -8.551 -8.967 16.670 1.00 95.62 183 MET A O 1
ATOM 1423 N N . ARG A 1 184 ? -7.393 -7.782 18.178 1.00 95.00 184 ARG A N 1
ATOM 1424 C CA . ARG A 1 184 ? -7.933 -8.523 19.335 1.00 95.00 184 ARG A CA 1
ATOM 1425 C C . ARG A 1 184 ? -9.401 -8.202 19.586 1.00 95.00 184 ARG A C 1
ATOM 1427 O O . ARG A 1 184 ? -10.173 -9.119 19.830 1.00 95.00 184 ARG A O 1
ATOM 1434 N N . MET A 1 185 ? -9.801 -6.938 19.445 1.00 95.62 185 MET A N 1
ATOM 1435 C CA . MET A 1 185 ? -11.213 -6.529 19.520 1.00 95.62 185 MET A CA 1
ATOM 1436 C C . MET A 1 185 ? -12.072 -7.160 18.408 1.00 95.62 185 MET A C 1
ATOM 1438 O O . MET A 1 185 ? -13.277 -7.348 18.556 1.00 95.62 185 MET A O 1
ATOM 1442 N N . ARG A 1 186 ? -11.441 -7.530 17.285 1.00 94.25 186 ARG A N 1
ATOM 1443 C CA . ARG A 1 186 ? -12.023 -8.335 16.196 1.00 94.25 186 ARG A CA 1
ATOM 1444 C C . ARG A 1 186 ? -12.051 -9.842 16.500 1.00 94.25 186 ARG A C 1
ATOM 1446 O O . ARG A 1 186 ? -12.455 -10.617 15.639 1.00 94.25 186 ARG A O 1
ATOM 1453 N N . GLY A 1 187 ? -11.591 -10.271 17.676 1.00 94.44 187 GLY A N 1
ATOM 1454 C CA . GLY A 1 187 ? -11.514 -11.675 18.086 1.00 94.44 187 GLY A CA 1
ATOM 1455 C C . GLY A 1 187 ? -10.307 -12.442 17.534 1.00 94.44 187 GLY A C 1
ATOM 1456 O O . GLY A 1 187 ? -10.243 -13.661 17.681 1.00 94.44 187 GLY A O 1
ATOM 1457 N N . LEU A 1 188 ? -9.336 -11.775 16.897 1.00 94.31 188 LEU A N 1
ATOM 1458 C CA . LEU A 1 188 ? -8.137 -12.447 16.393 1.00 94.31 188 LEU A CA 1
ATOM 1459 C C . LEU A 1 188 ? -7.107 -12.623 17.519 1.00 94.31 188 LEU A C 1
ATOM 1461 O O . LEU A 1 188 ? -6.821 -11.665 18.244 1.00 94.31 188 LEU A O 1
ATOM 1465 N N . PRO A 1 189 ? -6.460 -13.798 17.637 1.00 94.25 189 PRO A N 1
ATOM 1466 C CA . PRO A 1 189 ? -5.507 -14.098 18.706 1.00 94.25 189 PRO A CA 1
ATOM 1467 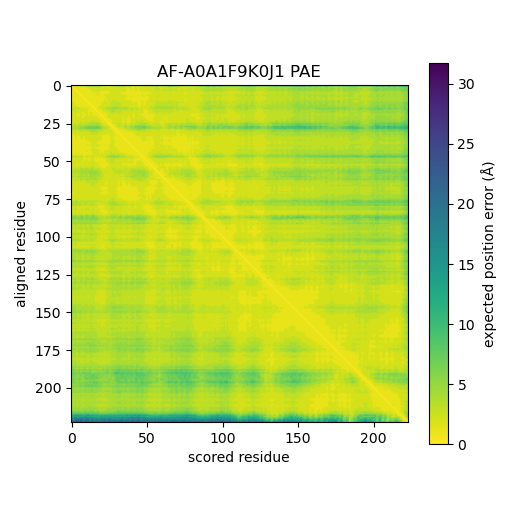C C . PRO A 1 189 ? -4.125 -13.454 18.461 1.00 94.25 189 PRO A C 1
ATOM 1469 O O . PRO A 1 189 ? -3.080 -14.106 18.531 1.00 94.25 189 PRO A O 1
ATOM 1472 N N . VAL A 1 190 ? -4.093 -12.153 18.151 1.00 93.06 190 VAL A N 1
ATOM 1473 C CA . VAL A 1 190 ? -2.860 -11.400 17.900 1.00 93.06 190 VAL A CA 1
ATOM 1474 C C . VAL A 1 190 ? -2.146 -11.143 19.221 1.00 93.06 190 VAL A C 1
ATOM 1476 O O . VAL A 1 190 ? -2.525 -10.280 20.011 1.00 93.06 190 VAL A O 1
ATOM 1479 N N . ARG A 1 191 ? -1.057 -11.875 19.464 1.00 90.25 191 ARG A N 1
ATOM 1480 C CA . ARG A 1 191 ? -0.241 -11.688 20.674 1.00 90.25 191 ARG A CA 1
ATOM 1481 C C . ARG A 1 191 ? 0.511 -10.366 20.656 1.00 90.25 191 ARG A C 1
ATOM 1483 O O . ARG A 1 191 ? 0.490 -9.639 21.644 1.00 90.25 191 ARG A O 1
ATOM 1490 N N . ARG A 1 192 ? 1.145 -10.031 19.532 1.00 89.81 192 ARG A N 1
ATOM 1491 C CA . ARG A 1 192 ? 1.910 -8.793 19.369 1.00 89.81 192 ARG A CA 1
ATOM 1492 C C . ARG A 1 192 ? 1.949 -8.384 17.901 1.00 89.81 192 ARG A C 1
ATOM 1494 O O . ARG A 1 192 ? 2.259 -9.205 17.041 1.00 89.81 192 ARG A O 1
ATOM 1501 N N . PHE A 1 193 ? 1.656 -7.121 17.633 1.00 90.38 193 PHE A N 1
ATOM 1502 C CA . PHE A 1 193 ? 1.893 -6.495 16.342 1.00 90.38 193 PHE A CA 1
ATOM 1503 C C . PHE A 1 193 ? 2.259 -5.034 16.594 1.00 90.38 193 PHE A C 1
ATOM 1505 O O . PHE A 1 193 ? 1.499 -4.358 17.285 1.00 90.38 193 PHE A O 1
ATOM 1512 N N . PRO A 1 194 ? 3.392 -4.542 16.075 1.00 91.00 194 PRO A N 1
ATOM 1513 C CA . PRO A 1 194 ? 4.422 -5.240 15.298 1.00 91.00 194 PRO A CA 1
ATOM 1514 C C . PRO A 1 194 ? 5.229 -6.227 16.169 1.00 91.00 194 PRO A C 1
ATOM 1516 O O . PRO A 1 194 ? 4.887 -6.461 17.318 1.00 91.00 194 PRO A O 1
ATOM 1519 N N . ARG A 1 195 ? 6.284 -6.867 15.643 1.00 90.44 195 ARG A N 1
ATOM 1520 C CA . ARG A 1 195 ? 7.061 -7.863 16.421 1.00 90.44 195 ARG A CA 1
ATOM 1521 C C . ARG A 1 195 ? 7.930 -7.256 17.537 1.00 90.44 195 ARG A C 1
ATOM 1523 O O . ARG A 1 195 ? 8.378 -7.992 18.413 1.00 90.44 195 ARG A O 1
ATOM 1530 N N . TRP A 1 196 ? 8.144 -5.943 17.528 1.00 91.62 196 TRP A N 1
ATOM 1531 C CA . TRP A 1 196 ? 8.835 -5.209 18.591 1.00 91.62 196 TRP A CA 1
ATOM 1532 C C . TRP A 1 196 ? 7.853 -4.662 19.632 1.00 91.62 196 TRP A C 1
ATOM 1534 O O . TRP A 1 196 ? 6.638 -4.683 19.438 1.00 91.62 196 TRP A O 1
ATOM 1544 N N . GLU A 1 197 ? 8.388 -4.215 20.764 1.00 92.06 197 GLU A N 1
ATOM 1545 C CA . GLU A 1 197 ? 7.598 -3.629 21.842 1.00 92.06 197 GLU A CA 1
ATOM 1546 C C . GLU A 1 197 ? 6.957 -2.301 21.416 1.00 92.06 197 GLU A C 1
ATOM 1548 O O . GLU A 1 197 ? 7.560 -1.489 20.718 1.00 92.06 197 GLU A O 1
ATOM 1553 N N . CYS A 1 198 ? 5.707 -2.099 21.817 1.00 94.12 198 CYS A N 1
ATOM 1554 C CA . CYS A 1 198 ? 4.976 -0.843 21.688 1.00 94.12 198 CYS A CA 1
ATOM 1555 C C . CYS A 1 198 ? 4.331 -0.551 23.039 1.00 94.12 198 CYS A C 1
ATOM 1557 O O . CYS A 1 198 ? 3.943 -1.494 23.735 1.00 94.12 198 CYS A O 1
ATOM 1559 N N . LEU A 1 199 ? 4.191 0.729 23.388 1.00 95.38 199 LEU A N 1
ATOM 1560 C CA . LEU A 1 199 ? 3.519 1.119 24.623 1.00 95.38 199 LEU A CA 1
ATOM 1561 C C . LEU A 1 199 ? 2.086 0.563 24.629 1.00 95.38 199 LEU A C 1
ATOM 1563 O O . LEU A 1 199 ? 1.347 0.793 23.664 1.00 95.38 199 LEU A O 1
ATOM 1567 N N . PRO A 1 200 ? 1.678 -0.189 25.666 1.00 93.75 200 PRO A N 1
ATOM 1568 C CA . PRO A 1 200 ? 0.334 -0.740 25.735 1.00 93.75 200 PRO A CA 1
ATOM 1569 C C . PRO A 1 200 ? -0.696 0.377 25.915 1.00 93.75 200 PRO A C 1
ATOM 1571 O O . PRO A 1 200 ? -0.441 1.366 26.596 1.00 93.75 200 PRO A O 1
ATOM 1574 N N . MET A 1 201 ? -1.880 0.193 25.333 1.00 96.25 201 MET A N 1
ATOM 1575 C CA . MET A 1 201 ? -3.016 1.078 25.590 1.00 96.25 201 MET A CA 1
ATOM 1576 C C . MET A 1 201 ? -3.585 0.798 26.982 1.00 96.25 201 MET A C 1
ATOM 1578 O O . MET A 1 201 ? -3.776 -0.366 27.358 1.00 96.25 201 MET A O 1
ATOM 1582 N N . SER A 1 202 ? -3.894 1.857 27.726 1.00 96.88 202 SER A N 1
ATOM 1583 C CA . SER A 1 202 ? -4.645 1.764 28.976 1.00 96.88 202 SER A CA 1
ATOM 1584 C C . SER A 1 202 ? -6.061 1.239 28.724 1.00 96.88 202 SER A C 1
ATOM 1586 O O . SER A 1 202 ? -6.575 1.281 27.605 1.00 96.88 202 SER A O 1
ATOM 1588 N N . ARG A 1 203 ? -6.725 0.761 29.780 1.00 96.31 203 ARG A N 1
ATOM 1589 C CA . ARG A 1 203 ? -8.119 0.308 29.687 1.00 96.31 203 ARG A CA 1
ATOM 1590 C C . ARG A 1 203 ? -9.046 1.407 29.149 1.00 96.31 203 ARG A C 1
ATOM 1592 O O . ARG A 1 203 ? -9.813 1.132 28.234 1.00 96.31 203 ARG A O 1
ATOM 1599 N N . GLN A 1 204 ? -8.901 2.641 29.639 1.00 97.44 204 GLN A N 1
ATOM 1600 C CA . GLN A 1 204 ? -9.696 3.780 29.170 1.00 97.44 204 GLN A CA 1
ATOM 1601 C C . GLN A 1 204 ? -9.459 4.061 27.681 1.00 97.44 204 GLN A C 1
ATOM 1603 O O . GLN A 1 204 ? -10.408 4.196 26.922 1.00 97.44 204 GLN A O 1
ATOM 1608 N N . GLN A 1 205 ? -8.199 4.063 27.228 1.00 97.75 205 GLN A N 1
ATOM 1609 C CA . GLN A 1 205 ? -7.884 4.278 25.810 1.00 97.75 205 GLN A CA 1
ATOM 1610 C C . GLN A 1 205 ? -8.492 3.189 24.913 1.00 97.75 205 GLN A C 1
ATOM 1612 O O . GLN A 1 205 ? -8.895 3.483 23.790 1.00 97.75 205 GLN A O 1
ATOM 1617 N N . LYS A 1 206 ? -8.565 1.938 25.385 1.00 97.31 206 LYS A N 1
ATOM 1618 C CA . LYS A 1 206 ? -9.225 0.839 24.661 1.00 97.31 206 LYS A CA 1
ATOM 1619 C C . LYS A 1 206 ? -10.738 1.036 24.585 1.00 97.31 206 LYS A C 1
ATOM 1621 O O . LYS A 1 206 ? -11.306 0.863 23.512 1.00 97.31 206 LYS A O 1
ATOM 1626 N N . GLU A 1 207 ? -11.374 1.413 25.690 1.00 97.44 207 GLU A N 1
ATOM 1627 C CA . GLU A 1 207 ? -12.809 1.728 25.744 1.00 97.44 207 GLU A CA 1
ATOM 1628 C C . GLU A 1 207 ? -13.147 2.914 24.817 1.00 97.44 207 GLU A C 1
ATOM 1630 O O . GLU A 1 207 ? -14.079 2.833 24.015 1.00 97.44 207 GLU A O 1
ATOM 1635 N N . ASP A 1 208 ? -12.329 3.969 24.824 1.00 97.75 208 ASP A N 1
ATOM 1636 C CA . ASP A 1 208 ? -12.490 5.137 23.949 1.00 97.75 208 ASP A CA 1
ATOM 1637 C C . ASP A 1 208 ? -12.262 4.794 22.468 1.00 97.75 208 ASP A C 1
ATOM 1639 O O . ASP A 1 208 ? -13.003 5.256 21.595 1.00 97.75 208 ASP A O 1
ATOM 1643 N N . LEU A 1 209 ? -11.256 3.960 22.171 1.00 97.69 209 LEU A N 1
ATOM 1644 C CA . LEU A 1 209 ? -10.996 3.449 20.825 1.00 97.69 209 LEU A CA 1
ATOM 1645 C C . LEU A 1 209 ? -12.189 2.631 20.319 1.00 97.69 209 LEU A C 1
ATOM 1647 O O . LEU A 1 209 ? -12.652 2.863 19.204 1.00 97.69 209 LEU A O 1
ATOM 1651 N N . GLN A 1 210 ? -12.702 1.705 21.132 1.00 97.38 210 GLN A N 1
ATOM 1652 C CA . GLN A 1 210 ? -13.872 0.893 20.800 1.00 97.38 210 GLN A CA 1
ATOM 1653 C C . GLN A 1 210 ? -15.092 1.779 20.532 1.00 97.38 210 GLN A C 1
ATOM 1655 O O . GLN A 1 210 ? -15.752 1.615 19.506 1.00 97.38 210 GLN A O 1
ATOM 1660 N N . LYS A 1 211 ? -15.370 2.744 21.417 1.00 97.38 211 LYS A N 1
ATOM 1661 C CA . LYS A 1 211 ? -16.478 3.690 21.256 1.00 97.38 211 LYS A CA 1
ATOM 1662 C C . LYS A 1 211 ? -16.343 4.497 19.964 1.00 97.38 211 LYS A C 1
ATOM 1664 O O . LYS A 1 211 ? -17.290 4.545 19.185 1.00 97.38 211 LYS A O 1
ATOM 1669 N N . GLY A 1 212 ? -15.168 5.073 19.703 1.00 97.69 212 GLY A N 1
ATOM 1670 C CA . GLY A 1 212 ? -14.918 5.852 18.490 1.00 97.69 212 GLY A CA 1
ATOM 1671 C C . GLY A 1 212 ? -15.053 5.018 17.213 1.00 97.69 212 GLY A C 1
ATOM 1672 O O . GLY A 1 212 ? -15.589 5.496 16.217 1.00 97.69 212 GLY A O 1
ATOM 1673 N N . LEU A 1 213 ? -14.622 3.752 17.234 1.00 97.50 213 LEU A N 1
ATOM 1674 C CA . LEU A 1 213 ? -14.842 2.830 16.116 1.00 97.50 213 LEU A CA 1
ATOM 1675 C C . LEU A 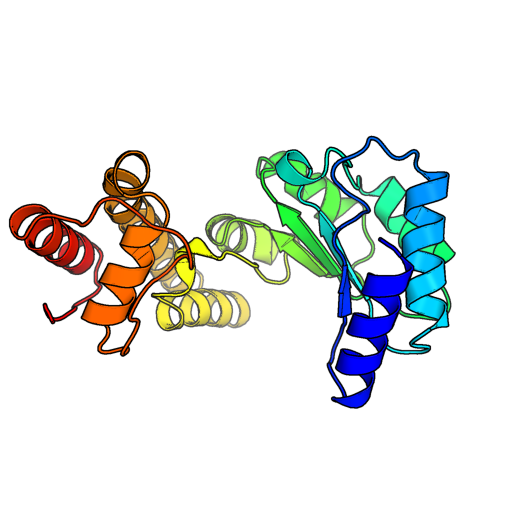1 213 ? -16.332 2.502 15.938 1.00 97.50 213 LEU A C 1
ATOM 1677 O O . LEU A 1 213 ? -16.801 2.457 14.802 1.00 97.50 213 LEU A O 1
ATOM 1681 N N . GLY A 1 214 ? -17.083 2.359 17.034 1.00 97.19 214 GLY A N 1
ATOM 1682 C CA . GLY A 1 214 ? -18.539 2.200 17.021 1.00 97.19 214 GLY A CA 1
ATOM 1683 C C . GLY A 1 214 ? -19.261 3.389 16.385 1.00 97.19 214 GLY A C 1
ATOM 1684 O O . GLY A 1 214 ? -20.104 3.196 15.510 1.00 97.19 214 GLY A O 1
ATOM 1685 N N . GLU A 1 215 ? -18.879 4.614 16.752 1.00 96.94 215 GLU A N 1
ATOM 1686 C CA . GLU A 1 215 ? -19.374 5.861 16.143 1.00 96.94 215 GLU A CA 1
ATOM 1687 C C . GLU A 1 215 ? -19.007 5.957 14.652 1.00 96.94 215 GLU A C 1
ATOM 1689 O O . GLU A 1 215 ? -19.799 6.441 13.846 1.00 96.94 215 GLU A O 1
ATOM 1694 N N . ALA A 1 216 ? -17.853 5.410 14.258 1.00 96.38 216 ALA A N 1
ATOM 1695 C CA . ALA A 1 216 ? -17.442 5.245 12.863 1.00 96.38 216 ALA A CA 1
ATOM 1696 C C . ALA A 1 216 ? -18.076 4.011 12.174 1.00 96.38 216 ALA A C 1
ATOM 1698 O O . ALA A 1 216 ? -17.614 3.568 11.122 1.00 96.38 216 ALA A O 1
ATOM 1699 N N . GLY A 1 217 ? -19.127 3.419 12.749 1.00 94.06 217 GLY A N 1
ATOM 1700 C CA . GLY A 1 217 ? -19.904 2.335 12.143 1.00 94.06 217 GLY A CA 1
ATOM 1701 C C . GLY A 1 217 ? -19.255 0.948 12.209 1.00 94.06 217 GLY A C 1
ATOM 1702 O O . GLY A 1 217 ? -19.622 0.071 11.425 1.00 94.06 217 GLY A O 1
ATOM 1703 N N . VAL A 1 218 ? -18.282 0.735 13.100 1.00 93.19 218 VAL A N 1
ATOM 1704 C CA . VAL A 1 218 ? -17.655 -0.570 13.350 1.00 93.19 218 VAL A CA 1
ATOM 1705 C C . VAL A 1 218 ? -17.924 -1.011 14.785 1.00 93.19 218 VAL A C 1
ATOM 1707 O O . VAL A 1 218 ? -17.267 -0.569 15.723 1.00 93.19 218 VAL A O 1
ATOM 1710 N N . ALA A 1 219 ? -18.866 -1.934 14.960 1.00 89.12 219 ALA A N 1
ATOM 1711 C CA . ALA A 1 219 ? -19.123 -2.544 16.259 1.00 89.12 219 ALA A CA 1
ATOM 1712 C C . ALA A 1 219 ? -18.068 -3.621 16.565 1.00 89.12 219 ALA A C 1
ATOM 1714 O O . ALA A 1 219 ? -17.973 -4.618 15.850 1.00 89.12 219 ALA A O 1
ATOM 1715 N N . LEU A 1 220 ? -17.289 -3.421 17.630 1.00 88.06 220 LEU A N 1
ATOM 1716 C CA . LEU A 1 220 ? -16.287 -4.371 18.125 1.00 88.06 220 LEU A CA 1
ATOM 1717 C C . LEU A 1 220 ? -16.538 -4.704 19.599 1.00 88.06 220 LEU A C 1
ATOM 1719 O O . LEU A 1 220 ? -17.127 -3.900 20.322 1.00 88.06 220 LEU A O 1
ATOM 1723 N N . ALA A 1 221 ? -16.056 -5.860 20.056 1.00 79.38 221 ALA A N 1
ATOM 1724 C CA . ALA A 1 221 ? -16.080 -6.247 21.466 1.00 79.38 221 ALA A CA 1
ATOM 1725 C C . ALA A 1 221 ? -14.715 -5.977 22.116 1.00 79.38 221 ALA A C 1
ATOM 1727 O O . ALA A 1 221 ? -13.683 -6.089 21.455 1.00 79.38 221 ALA A O 1
ATOM 1728 N N . LEU A 1 222 ? -14.696 -5.635 23.407 1.00 74.00 222 LEU A N 1
ATOM 1729 C CA . LEU A 1 222 ? -13.443 -5.625 24.162 1.00 74.00 222 LEU A CA 1
ATOM 1730 C C . LEU A 1 222 ? -13.034 -7.076 24.474 1.00 74.00 222 LEU A C 1
ATOM 1732 O O . LEU A 1 222 ? -13.896 -7.847 24.902 1.00 74.00 222 LEU A O 1
ATOM 1736 N N . PRO A 1 223 ? -11.768 -7.452 24.219 1.00 65.94 223 PRO A N 1
ATOM 1737 C CA . PRO A 1 223 ? -11.241 -8.778 24.526 1.00 65.94 223 PRO A CA 1
ATOM 1738 C C . PRO A 1 223 ? -11.001 -8.997 26.025 1.00 65.94 223 PRO A C 1
ATOM 1740 O O . PRO A 1 223 ? -10.805 -7.999 26.760 1.00 65.94 223 PRO A O 1
#

Sequence (223 aa):
NTYSSIELAKHGAALEVDAVALVPPYYYPHNDHEVYAHYKEVARAVPGVPMFIYDNTETTRVHITPPKVLKVQEAISPSPLAGIKVSFVPFDALLGYVFKLPSSIGIFPGSILSLFSGYSLGVRGAIHPPTTPFPEICVRMFRALKEDKLEEARKAHDQLAAIGQVVGRYLPEHGRGVFGEIMRMRGLPVRRFPRWECLPMSRQQKEDLQKGLGEAGVALALP

Radius of gyration: 19.32 Å; Cα contacts (8 Å, |Δi|>4): 341; chains: 1; bounding box: 45×37×52 Å

Nearest PDB structures (foldseek):
  6rab-assembly1_A  TM=8.295E-01  e=5.027E-10  Mediterraneibacter gnavus ATCC 29149
  3qze-assembly2_D  TM=8.302E-01  e=4.519E-10  Pseudomonas aeruginosa
  3g0s-assembly1_A  TM=8.364E-01  e=4.915E-08  Salmonella enterica subsp. enterica serovar Typhimurium str. LT2
  3i7r-assembly1_A  TM=8.401E-01  e=9.825E-08  Escherichia coli K-12
  6daq-assembly1_B  TM=7.236E-01  e=3.883E-06  Mycolicibacterium vanbaalenii